Protein AF-0000000074027094 (afdb_homodimer)

pLDDT: mean 92.58, std 12.45, range [32.19, 98.88]

Secondary structure (DSSP, 8-state):
-HHHHHHHHHHHHT-HHHHHHHHHHHHHHHH--HHHHHHHHHHHHHHHHHHHHHHHHHHHTTSEEE---SSEETTEEHHHIIIIIHHHHHHHHHTPPSSHHHHHHHHHHHHHHHHHHHHHHHHTTSEEE-TTT--HHHHHHHHHHHHHHHHHHHHHHH-TT-------/-HHHHHHHHHHHHT-HHHHHHHHHHHHHHHH--HHHHHHHHHHHHHHHHHHHHHHHHHHHTTSEEE---SSEETTEEHHHIIIIIHHHHHHHHHTPPSSHHHHHHHHHHHHHHHHHHHHHHHHTTSEEE-TTT--HHHHHHHHHHHHHHHHHHHHHHH-TT-------

Solvent-accessible surface area (backbone atoms only — not comparable to full-atom values): 16884 Å² total; per-residue (Å²): 109,67,66,57,50,52,49,48,51,31,58,73,65,18,35,60,40,50,52,49,17,50,51,38,51,48,51,46,60,75,72,41,53,74,66,53,44,62,68,20,42,66,31,12,51,46,29,17,51,51,45,45,52,51,50,51,50,40,40,73,70,57,31,34,45,72,47,50,60,66,48,74,54,82,81,40,35,47,35,46,33,74,10,51,28,20,37,50,33,26,49,47,54,72,64,43,49,55,34,39,67,46,37,52,48,50,43,47,51,52,13,47,51,52,38,50,52,50,51,52,31,38,75,72,60,42,28,45,68,33,70,93,72,40,53,69,67,60,44,32,52,50,37,34,45,52,46,32,19,34,46,16,50,44,44,36,70,69,46,32,75,68,32,68,71,74,78,128,108,67,64,58,52,53,47,48,50,31,58,73,65,17,36,60,40,50,51,48,16,51,52,38,50,48,51,45,61,76,72,39,54,72,70,53,45,62,70,19,40,66,30,11,52,47,29,17,52,52,46,45,54,52,50,52,49,40,40,74,69,57,31,36,46,70,46,49,60,67,46,74,55,82,82,38,36,48,35,45,34,73,9,53,28,20,37,51,33,26,48,47,54,71,66,44,49,54,34,39,69,47,38,52,47,50,41,48,49,53,14,47,50,52,36,49,52,50,50,49,32,38,74,72,59,41,30,45,67,33,69,92,71,39,52,68,67,59,44,32,52,50,37,35,47,52,46,32,19,35,46,15,48,44,44,35,69,70,45,35,76,69,29,67,72,74,79,127

Organism: NCBI:txid312168

Radius of gyration: 21.57 Å; Cα contacts (8 Å, |Δi|>4): 459; chains: 2; bounding box: 66×47×43 Å

Sequence (336 aa):
MIIELVMKFLDTHNLPWLILAAITWLIIYFSCSLQQFFHALPVAFWTMLIGGILESFFIDKKFWIERFILVHLGELDLFVIIGPFFSIGLLLIRFLPKGRWKKHLAILVFATLATAIELIATKLGFLEYHSEKWGALYSLVAYYLALMSALGFYYVYYNRDLSNPTYPMIIELVMKFLDTHNLPWLILAAITWLIIYFSCSLQQFFHALPVAFWTMLIGGILESFFIDKKFWIERFILVHLGELDLFVIIGPFFSIGLLLIRFLPKGRWKKHLAILVFATLATAIELIATKLGFLEYHSEKWGALYSLVAYYLALMSALGFYYVYYNRDLSNPTYP

Structure (mmCIF, N/CA/C/O backbone):
data_AF-0000000074027094-model_v1
#
loop_
_entity.id
_entity.type
_entity.pdbx_description
1 polymer 'ABC-transporter type IV'
#
loop_
_atom_site.group_PDB
_atom_site.id
_atom_site.type_symbol
_atom_site.label_atom_id
_atom_site.label_alt_id
_atom_site.label_comp_id
_atom_site.label_asym_id
_atom_site.label_entity_id
_atom_site.label_seq_id
_atom_site.pdbx_PDB_ins_code
_atom_site.Cartn_x
_atom_site.Cartn_y
_atom_site.Cartn_z
_atom_site.occupancy
_atom_site.B_iso_or_equiv
_atom_site.auth_seq_id
_atom_site.auth_comp_id
_atom_site.auth_asym_id
_atom_site.auth_atom_id
_atom_site.pdbx_PDB_model_num
ATOM 1 N N . MET A 1 1 ? 30.156 -9.75 -25.734 1 70.44 1 MET A N 1
ATOM 2 C CA . MET A 1 1 ? 31.203 -10.594 -25.156 1 70.44 1 MET A CA 1
ATOM 3 C C . MET A 1 1 ? 31.5 -10.188 -23.719 1 70.44 1 MET A C 1
ATOM 5 O O . MET A 1 1 ? 31.422 -11.008 -22.797 1 70.44 1 MET A O 1
ATOM 9 N N . ILE A 1 2 ? 31.766 -8.906 -23.422 1 72.31 2 ILE A N 1
ATOM 10 C CA . ILE A 1 2 ? 32.125 -8.461 -22.078 1 72.31 2 ILE A CA 1
ATOM 11 C C . ILE A 1 2 ? 30.906 -8.586 -21.156 1 72.31 2 ILE A C 1
ATOM 13 O O . ILE A 1 2 ? 31.031 -9.07 -20.031 1 72.31 2 ILE A O 1
ATOM 17 N N . ILE A 1 3 ? 29.766 -8.25 -21.672 1 74.12 3 ILE A N 1
ATOM 18 C CA . ILE A 1 3 ? 28.547 -8.297 -20.891 1 74.12 3 ILE A CA 1
ATOM 19 C C . ILE A 1 3 ? 28.234 -9.742 -20.516 1 74.12 3 ILE A C 1
ATOM 21 O O . ILE A 1 3 ? 27.812 -10.016 -19.375 1 74.12 3 ILE A O 1
ATOM 25 N N . GLU A 1 4 ? 28.484 -10.625 -21.406 1 80.06 4 GLU A N 1
ATOM 26 C CA . GLU A 1 4 ? 28.266 -12.039 -21.125 1 80.06 4 GLU A CA 1
ATOM 27 C C . GLU A 1 4 ? 29.234 -12.547 -20.062 1 80.06 4 GLU A C 1
ATOM 29 O O . GLU A 1 4 ? 28.859 -13.344 -19.188 1 80.06 4 GLU A O 1
ATOM 34 N N . LEU A 1 5 ? 30.469 -12.055 -20.141 1 79.31 5 LEU A N 1
ATOM 35 C CA . LEU A 1 5 ? 31.453 -12.453 -19.141 1 79.31 5 LEU A CA 1
ATOM 36 C C . LEU A 1 5 ? 31.094 -11.906 -17.766 1 79.31 5 LEU A C 1
ATOM 38 O O . LEU A 1 5 ? 31.219 -12.617 -16.766 1 79.31 5 LEU A O 1
ATOM 42 N N . VAL A 1 6 ? 30.703 -10.664 -17.734 1 75.06 6 VAL A N 1
ATOM 43 C CA . VAL A 1 6 ? 30.312 -10.031 -16.484 1 75.06 6 VAL A CA 1
ATOM 44 C C . VAL A 1 6 ? 29.094 -10.734 -15.898 1 75.06 6 VAL A C 1
ATOM 46 O O . VAL A 1 6 ? 29.047 -11.039 -14.703 1 75.06 6 VAL A O 1
ATOM 49 N N . MET A 1 7 ? 28.25 -11.078 -16.75 1 79.31 7 MET A N 1
ATOM 50 C CA . MET A 1 7 ? 27.031 -11.75 -16.312 1 79.31 7 MET A CA 1
ATOM 51 C C . MET A 1 7 ? 27.344 -13.141 -15.766 1 79.31 7 MET A C 1
ATOM 53 O O . MET A 1 7 ? 26.75 -13.57 -14.766 1 79.31 7 MET A O 1
ATOM 57 N N . LYS A 1 8 ? 28.234 -13.836 -16.391 1 82.81 8 LYS A N 1
ATOM 58 C CA . LYS A 1 8 ? 28.641 -15.148 -15.906 1 82.81 8 LYS A CA 1
ATOM 59 C C . LYS A 1 8 ? 29.328 -15.047 -14.547 1 82.81 8 LYS A C 1
ATOM 61 O O . LYS A 1 8 ? 29.109 -15.883 -13.664 1 82.81 8 LYS A O 1
ATOM 66 N N . PHE A 1 9 ? 30.109 -14.055 -14.477 1 82.31 9 PHE A N 1
ATOM 67 C CA . PHE A 1 9 ? 30.797 -13.828 -13.203 1 82.31 9 PHE A CA 1
ATOM 68 C C . PHE A 1 9 ? 29.797 -13.523 -12.094 1 82.31 9 PHE A C 1
ATOM 70 O O . PHE A 1 9 ? 29.891 -14.094 -11.008 1 82.31 9 PHE A O 1
ATOM 77 N N . LEU A 1 10 ? 28.844 -12.695 -12.383 1 79.38 10 LEU A N 1
ATOM 78 C CA . LEU A 1 10 ? 27.828 -12.32 -11.406 1 79.38 10 LEU A CA 1
ATOM 79 C C . LEU A 1 10 ? 26.969 -13.523 -11.023 1 79.38 10 LEU A C 1
ATOM 81 O O . LEU A 1 10 ? 26.641 -13.703 -9.852 1 79.38 10 LEU A O 1
ATOM 85 N N . ASP A 1 11 ? 26.719 -14.273 -11.961 1 80.12 11 ASP A N 1
ATOM 86 C CA . ASP A 1 11 ? 25.922 -15.477 -11.773 1 80.12 11 ASP A CA 1
ATOM 87 C C . ASP A 1 11 ? 26.672 -16.516 -10.938 1 80.12 11 ASP A C 1
ATOM 89 O O . ASP A 1 11 ? 26.109 -17.078 -10 1 80.12 11 ASP A O 1
ATOM 93 N N . THR A 1 12 ? 27.953 -16.547 -11.266 1 83.81 12 THR A N 1
ATOM 94 C CA . THR A 1 12 ? 28.766 -17.578 -10.617 1 83.81 12 THR A CA 1
ATOM 95 C C . THR A 1 12 ? 28.922 -17.281 -9.125 1 83.81 12 THR A C 1
ATOM 97 O O . THR A 1 12 ? 28.938 -18.188 -8.305 1 83.81 12 THR A O 1
ATOM 100 N N . HIS A 1 13 ? 28.906 -15.992 -8.859 1 88.25 13 HIS A N 1
ATOM 101 C CA . HIS A 1 13 ? 29.203 -15.625 -7.48 1 88.25 13 HIS A CA 1
ATOM 102 C C . HIS A 1 13 ? 27.984 -15.016 -6.801 1 88.25 13 HIS A C 1
ATOM 104 O O . HIS A 1 13 ? 28.094 -14.477 -5.695 1 88.25 13 HIS A O 1
ATOM 110 N N . ASN A 1 14 ? 26.75 -15 -7.426 1 91.62 14 ASN A N 1
ATOM 111 C CA . ASN A 1 14 ? 25.469 -14.523 -6.883 1 91.62 14 ASN A CA 1
ATOM 112 C C . ASN A 1 14 ? 25.578 -13.078 -6.398 1 91.62 14 ASN A C 1
ATOM 114 O O . ASN A 1 14 ? 25.109 -12.758 -5.305 1 91.62 14 ASN A O 1
ATOM 118 N N . LEU A 1 15 ? 26.109 -12.156 -7.285 1 93.69 15 LEU A N 1
ATOM 119 C CA . LEU A 1 15 ? 26.531 -10.852 -6.797 1 93.69 15 LEU A CA 1
ATOM 120 C C . LEU A 1 15 ? 25.562 -9.766 -7.234 1 93.69 15 LEU A C 1
ATOM 122 O O . LEU A 1 15 ? 25.656 -8.617 -6.793 1 93.69 15 LEU A O 1
ATOM 126 N N . PRO A 1 16 ? 24.562 -10.062 -8.078 1 94.44 16 PRO A N 1
ATOM 127 C CA . PRO A 1 16 ? 23.781 -8.961 -8.656 1 94.44 16 PRO A CA 1
ATOM 128 C C . PRO A 1 16 ? 23.094 -8.109 -7.586 1 94.44 16 PRO A C 1
ATOM 130 O O . PRO A 1 16 ? 23.141 -6.879 -7.66 1 94.44 16 PRO A O 1
ATOM 133 N N . TRP A 1 17 ? 22.516 -8.695 -6.594 1 96.88 17 TRP A N 1
ATOM 134 C CA . TRP A 1 17 ? 21.781 -7.953 -5.582 1 96.88 17 TRP A CA 1
ATOM 135 C C . TRP A 1 17 ? 22.734 -7.199 -4.656 1 96.88 17 TRP A C 1
ATOM 137 O O . TRP A 1 17 ? 22.406 -6.113 -4.172 1 96.88 17 TRP A O 1
ATOM 147 N N . LEU A 1 18 ? 23.906 -7.77 -4.406 1 97.62 18 LEU A N 1
ATOM 148 C CA . LEU A 1 18 ? 24.938 -7.055 -3.65 1 97.62 18 LEU A CA 1
ATOM 149 C C . LEU A 1 18 ? 25.391 -5.812 -4.402 1 97.62 18 LEU A C 1
ATOM 151 O O . LEU A 1 18 ? 25.578 -4.754 -3.805 1 97.62 18 LEU A O 1
ATOM 155 N N . ILE A 1 19 ? 25.641 -5.969 -5.691 1 97.19 19 ILE A N 1
ATOM 156 C CA . ILE A 1 19 ? 26.078 -4.848 -6.52 1 97.19 19 ILE A CA 1
ATOM 157 C C . ILE A 1 19 ? 25 -3.756 -6.512 1 97.19 19 ILE A C 1
ATOM 159 O O . ILE A 1 19 ? 25.312 -2.574 -6.355 1 97.19 19 ILE A O 1
ATOM 163 N N . LEU A 1 20 ? 23.719 -4.145 -6.676 1 97.62 20 LEU A N 1
ATOM 164 C CA . LEU A 1 20 ? 22.625 -3.172 -6.633 1 97.62 20 LEU A CA 1
ATOM 165 C C . LEU A 1 20 ? 22.578 -2.469 -5.281 1 97.62 20 LEU A C 1
ATOM 167 O O . LEU A 1 20 ? 22.375 -1.255 -5.215 1 97.62 20 LEU A O 1
ATOM 171 N N . ALA A 1 21 ? 22.797 -3.195 -4.215 1 98.5 21 ALA A N 1
ATOM 172 C CA . ALA A 1 21 ? 22.844 -2.604 -2.883 1 98.5 21 ALA A CA 1
ATOM 173 C C . ALA A 1 21 ? 23.984 -1.597 -2.773 1 98.5 21 ALA A C 1
ATOM 175 O O . ALA A 1 21 ? 23.797 -0.491 -2.258 1 98.5 21 ALA A O 1
ATOM 176 N N . ALA A 1 22 ? 25.125 -2.002 -3.279 1 98.56 22 ALA A N 1
ATOM 177 C CA . ALA A 1 22 ? 26.281 -1.113 -3.244 1 98.56 22 ALA A CA 1
ATOM 178 C C . ALA A 1 22 ? 26.016 0.17 -4.023 1 98.56 22 ALA A C 1
ATOM 180 O O . ALA A 1 22 ? 26.344 1.265 -3.564 1 98.56 22 ALA A O 1
ATOM 181 N N . ILE A 1 23 ? 25.422 0.041 -5.164 1 98.38 23 ILE A N 1
ATOM 182 C CA . ILE A 1 23 ? 25.109 1.194 -6 1 98.38 23 ILE A CA 1
ATOM 183 C C . ILE A 1 23 ? 24.156 2.131 -5.254 1 98.38 23 ILE A C 1
ATOM 185 O O . ILE A 1 23 ? 24.375 3.344 -5.215 1 98.38 23 ILE A O 1
ATOM 189 N N . THR A 1 24 ? 23.109 1.598 -4.637 1 98.56 24 THR A N 1
ATOM 190 C CA . THR A 1 24 ? 22.125 2.439 -3.957 1 98.56 24 THR A CA 1
ATOM 191 C C . THR A 1 24 ? 22.75 3.109 -2.734 1 98.56 24 THR A C 1
ATOM 193 O O . THR A 1 24 ? 22.453 4.266 -2.436 1 98.56 24 THR A O 1
ATOM 196 N N . TRP A 1 25 ? 23.656 2.4 -2.018 1 98.62 25 TRP A N 1
ATOM 197 C CA . TRP A 1 25 ? 24.328 2.986 -0.864 1 98.62 25 TRP A CA 1
ATOM 198 C C . TRP A 1 25 ? 25.312 4.066 -1.3 1 98.62 25 TRP A C 1
ATOM 200 O O . TRP A 1 25 ? 25.516 5.055 -0.588 1 98.62 25 TRP A O 1
ATOM 210 N N . LEU A 1 26 ? 25.922 3.879 -2.463 1 98.69 26 LEU A N 1
ATOM 211 C CA . LEU A 1 26 ? 26.781 4.918 -3.01 1 98.69 26 LEU A CA 1
ATOM 212 C C . LEU A 1 26 ? 25.984 6.172 -3.348 1 98.69 26 LEU A C 1
ATOM 214 O O . LEU A 1 26 ? 26.438 7.289 -3.098 1 98.69 26 LEU A O 1
ATOM 218 N N . ILE A 1 27 ? 24.812 5.965 -3.902 1 98.56 27 ILE A N 1
ATOM 219 C CA . ILE A 1 27 ? 23.938 7.094 -4.211 1 98.56 27 ILE A CA 1
ATOM 220 C C . ILE A 1 27 ? 23.578 7.836 -2.926 1 98.56 27 ILE A C 1
ATOM 222 O O . ILE A 1 27 ? 23.625 9.07 -2.879 1 98.56 27 ILE A O 1
ATOM 226 N N . ILE A 1 28 ? 23.281 7.09 -1.866 1 98.5 28 ILE A N 1
ATOM 227 C CA . ILE A 1 28 ? 22.984 7.703 -0.577 1 98.5 28 ILE A CA 1
ATOM 228 C C . ILE A 1 28 ? 24.188 8.492 -0.09 1 98.5 28 ILE A C 1
ATOM 230 O O . ILE A 1 28 ? 24.062 9.648 0.321 1 98.5 28 ILE A O 1
ATOM 234 N N . TYR A 1 29 ? 25.328 7.883 -0.19 1 98.19 29 TYR A N 1
ATOM 235 C CA . TYR A 1 29 ? 26.562 8.484 0.303 1 98.19 29 TYR A CA 1
ATOM 236 C C . TYR A 1 29 ? 26.844 9.805 -0.404 1 98.19 29 TYR A C 1
ATOM 238 O O . TYR A 1 29 ? 27.203 10.797 0.237 1 98.19 29 TYR A O 1
ATOM 246 N N . PHE A 1 30 ? 26.578 9.891 -1.664 1 97.94 30 PHE A N 1
ATOM 247 C CA . PHE A 1 30 ? 26.953 11.078 -2.434 1 97.94 30 PHE A CA 1
ATOM 248 C C . PHE A 1 30 ? 25.828 12.109 -2.408 1 97.94 30 PHE A C 1
ATOM 250 O O . PHE A 1 30 ? 26.062 13.297 -2.672 1 97.94 30 PHE A O 1
ATOM 257 N N . SER A 1 31 ? 24.656 11.688 -2.062 1 97.31 31 SER A N 1
ATOM 258 C CA . SER A 1 31 ? 23.531 12.617 -2.205 1 97.31 31 SER A CA 1
ATOM 259 C C . SER A 1 31 ? 23.062 13.117 -0.846 1 97.31 31 SER A C 1
ATOM 261 O O . SER A 1 31 ? 22.328 14.109 -0.767 1 97.31 31 SER A O 1
ATOM 263 N N . CYS A 1 32 ? 23.438 12.422 0.201 1 96.44 32 CYS A N 1
ATOM 264 C CA . CYS A 1 32 ? 22.891 12.75 1.509 1 96.44 32 CYS A CA 1
ATOM 265 C C . CYS A 1 32 ? 23.984 13.172 2.477 1 96.44 32 CYS A C 1
ATOM 267 O O . CYS A 1 32 ? 25.031 12.523 2.561 1 96.44 32 CYS A O 1
ATOM 269 N N . SER A 1 33 ? 23.688 14.305 3.18 1 97.06 33 SER A N 1
ATOM 270 C CA . SER A 1 33 ? 24.453 14.57 4.387 1 97.06 33 SER A CA 1
ATOM 271 C C . SER A 1 33 ? 24.062 13.633 5.52 1 97.06 33 SER A C 1
ATOM 273 O O . SER A 1 33 ? 23.062 12.914 5.422 1 97.06 33 SER A O 1
ATOM 275 N N . LEU A 1 34 ? 24.844 13.578 6.531 1 97 34 LEU A N 1
ATOM 276 C CA . LEU A 1 34 ? 24.547 12.734 7.684 1 97 34 LEU A CA 1
ATOM 277 C C . LEU A 1 34 ? 23.219 13.117 8.32 1 97 34 LEU A C 1
ATOM 279 O O . LEU A 1 34 ? 22.453 12.242 8.742 1 97 34 LEU A O 1
ATOM 283 N N . GLN A 1 35 ? 22.953 14.414 8.344 1 96.62 35 GLN A N 1
ATOM 284 C CA . GLN A 1 35 ? 21.703 14.898 8.93 1 96.62 35 GLN A CA 1
ATOM 285 C C . GLN A 1 35 ? 20.5 14.453 8.109 1 96.62 35 GLN A C 1
ATOM 287 O O . GLN A 1 35 ? 19.5 14.016 8.664 1 96.62 35 GLN A O 1
ATOM 292 N N . GLN A 1 36 ? 20.656 14.531 6.836 1 96.88 36 GLN A N 1
ATOM 293 C CA . GLN A 1 36 ? 19.578 14.109 5.938 1 96.88 36 GLN A CA 1
ATOM 294 C C . GLN A 1 36 ? 19.359 12.602 6.027 1 96.88 36 GLN A C 1
ATOM 296 O O . GLN A 1 36 ? 18.219 12.133 5.988 1 96.88 36 GLN A O 1
ATOM 301 N N . PHE A 1 37 ? 20.438 11.922 6.129 1 97.75 37 PHE A N 1
ATOM 302 C CA . PHE A 1 37 ? 20.375 10.469 6.258 1 97.75 37 PHE A CA 1
ATOM 303 C C . PHE A 1 37 ? 19.578 10.062 7.488 1 97.75 37 PHE A C 1
ATOM 305 O O . PHE A 1 37 ? 18.641 9.273 7.391 1 97.75 37 PHE A O 1
ATOM 312 N N . PHE A 1 38 ? 19.875 10.625 8.602 1 97.44 38 PHE A N 1
ATOM 313 C CA . PHE A 1 38 ? 19.234 10.234 9.852 1 97.44 38 PHE A CA 1
ATOM 314 C C . PHE A 1 38 ? 17.781 10.727 9.891 1 97.44 38 PHE A C 1
ATOM 316 O O . PHE A 1 38 ? 16.922 10.062 10.469 1 97.44 38 PHE A O 1
ATOM 323 N N . HIS A 1 39 ? 17.547 11.812 9.234 1 96.62 39 HIS A N 1
ATOM 324 C CA . HIS A 1 39 ? 16.188 12.305 9.148 1 96.62 39 HIS A CA 1
ATOM 325 C C . HIS A 1 39 ? 15.305 11.352 8.344 1 96.62 39 HIS A C 1
ATOM 327 O O . HIS A 1 39 ? 14.141 11.141 8.695 1 96.62 39 HIS A O 1
ATOM 333 N N . ALA A 1 40 ? 15.883 10.75 7.316 1 98 40 ALA A N 1
ATOM 334 C CA . ALA A 1 40 ? 15.117 9.914 6.395 1 98 40 ALA A CA 1
ATOM 335 C C . ALA A 1 40 ? 15.125 8.453 6.844 1 98 40 ALA A C 1
ATOM 337 O O . ALA A 1 40 ? 14.383 7.629 6.309 1 98 40 ALA A O 1
ATOM 338 N N . LEU A 1 41 ? 15.867 8.117 7.867 1 98.44 41 LEU A N 1
ATOM 339 C CA . LEU A 1 41 ? 16.156 6.754 8.297 1 98.44 41 LEU A CA 1
ATOM 340 C C . LEU A 1 41 ? 14.867 6.02 8.656 1 98.44 41 LEU A C 1
ATOM 342 O O . LEU A 1 41 ? 14.672 4.867 8.266 1 98.44 41 LEU A O 1
ATOM 346 N N . PRO A 1 42 ? 13.938 6.672 9.367 1 98.06 42 PRO A N 1
ATOM 347 C CA . PRO A 1 42 ? 12.711 5.941 9.711 1 98.06 42 PRO A CA 1
ATOM 348 C C . PRO A 1 42 ? 11.93 5.484 8.477 1 98.06 42 PRO A C 1
ATOM 350 O O . PRO A 1 42 ? 11.391 4.375 8.461 1 98.06 42 PRO A O 1
ATOM 353 N N . VAL A 1 43 ? 11.914 6.301 7.465 1 98.62 43 VAL A N 1
ATOM 354 C CA . VAL A 1 43 ? 11.172 5.961 6.254 1 98.62 43 VAL A CA 1
ATOM 355 C C . VAL A 1 43 ? 11.914 4.875 5.48 1 98.62 43 VAL A C 1
ATOM 357 O O . VAL A 1 43 ? 11.297 4.02 4.848 1 98.62 43 VAL A O 1
ATOM 360 N N . ALA A 1 44 ? 13.234 4.934 5.559 1 98.88 44 ALA A N 1
ATOM 361 C CA . ALA A 1 44 ? 14.039 3.863 4.969 1 98.88 44 ALA A CA 1
ATOM 362 C C . ALA A 1 44 ? 13.68 2.512 5.582 1 98.88 44 ALA A C 1
ATOM 364 O O . ALA A 1 44 ? 13.5 1.525 4.863 1 98.88 44 ALA A O 1
ATOM 365 N N . PHE A 1 45 ? 13.523 2.475 6.859 1 98.81 45 PHE A N 1
ATOM 366 C CA . PHE A 1 45 ? 13.148 1.238 7.535 1 98.81 45 PHE A CA 1
ATOM 367 C C . PHE A 1 45 ? 11.734 0.82 7.152 1 98.81 45 PHE A C 1
ATOM 369 O O . PHE A 1 45 ? 11.453 -0.372 7.016 1 98.81 45 PHE A O 1
ATOM 376 N N . TRP A 1 46 ? 10.875 1.783 6.984 1 98.75 46 TRP A N 1
ATOM 377 C CA . TRP A 1 46 ? 9.516 1.488 6.551 1 98.75 46 TRP A CA 1
ATOM 378 C C . TRP A 1 46 ? 9.516 0.794 5.195 1 98.75 46 TRP A C 1
ATOM 380 O O . TRP A 1 46 ? 8.898 -0.265 5.035 1 98.75 46 TRP A O 1
ATOM 390 N N . THR A 1 47 ? 10.211 1.417 4.234 1 98.88 47 THR A N 1
ATOM 391 C CA . THR A 1 47 ? 10.188 0.854 2.889 1 98.88 47 THR A CA 1
ATOM 392 C C . THR A 1 47 ? 10.914 -0.489 2.852 1 98.88 47 THR A C 1
ATOM 394 O O . THR A 1 47 ? 10.547 -1.382 2.09 1 98.88 47 THR A O 1
ATOM 397 N N . MET A 1 48 ? 11.914 -0.614 3.672 1 98.62 48 MET A N 1
ATOM 398 C CA . MET A 1 48 ? 12.617 -1.888 3.791 1 98.62 48 MET A CA 1
ATOM 399 C C . MET A 1 48 ? 11.688 -2.977 4.316 1 98.62 48 MET A C 1
ATOM 401 O O . MET A 1 48 ? 11.625 -4.07 3.752 1 98.62 48 MET A O 1
ATOM 405 N N . LEU A 1 49 ? 10.977 -2.68 5.332 1 98.25 49 LEU A N 1
ATOM 406 C CA . LEU A 1 49 ? 10.078 -3.635 5.965 1 98.25 49 LEU A CA 1
ATOM 407 C C . LEU A 1 49 ? 8.922 -3.988 5.031 1 98.25 49 LEU A C 1
ATOM 409 O O . LEU A 1 49 ? 8.641 -5.168 4.801 1 98.25 49 LEU A O 1
ATOM 413 N N . ILE A 1 50 ? 8.273 -2.992 4.484 1 98.44 50 ILE A N 1
ATOM 414 C CA . ILE A 1 50 ? 7.125 -3.195 3.605 1 98.44 50 ILE A CA 1
ATOM 415 C C . ILE A 1 50 ? 7.574 -3.898 2.326 1 98.44 50 ILE A C 1
ATOM 417 O O . ILE A 1 50 ? 6.898 -4.812 1.843 1 98.44 50 ILE A O 1
ATOM 421 N N . GLY A 1 51 ? 8.703 -3.395 1.808 1 98.12 51 GLY A N 1
ATOM 422 C CA . GLY A 1 51 ? 9.25 -4.074 0.645 1 98.12 51 GLY A CA 1
ATOM 423 C C . GLY A 1 51 ? 9.531 -5.543 0.891 1 98.12 51 GLY A C 1
ATOM 424 O O . GLY A 1 51 ? 9.234 -6.391 0.045 1 98.12 51 GLY A O 1
ATOM 425 N N . GLY A 1 52 ? 10.117 -5.836 2.053 1 97.75 52 GLY A N 1
ATOM 426 C CA . GLY A 1 52 ? 10.391 -7.219 2.41 1 97.75 52 GLY A CA 1
ATOM 427 C C . GLY A 1 52 ? 9.133 -8.055 2.551 1 97.75 52 GLY A C 1
ATOM 428 O O . GLY A 1 52 ? 9.078 -9.195 2.074 1 97.75 52 GLY A O 1
ATOM 429 N N . ILE A 1 53 ? 8.141 -7.52 3.195 1 97.75 53 ILE A N 1
ATOM 430 C CA . ILE A 1 53 ? 6.879 -8.227 3.408 1 97.75 53 ILE A CA 1
ATOM 431 C C . ILE A 1 53 ? 6.211 -8.5 2.064 1 97.75 53 ILE A C 1
ATOM 433 O O . ILE A 1 53 ? 5.801 -9.633 1.792 1 97.75 53 ILE A O 1
ATOM 437 N N . LEU A 1 54 ? 6.129 -7.5 1.216 1 97.62 54 LEU A N 1
ATOM 438 C CA . LEU A 1 54 ? 5.48 -7.648 -0.083 1 97.62 54 LEU A CA 1
ATOM 439 C C . LEU A 1 54 ? 6.262 -8.609 -0.973 1 97.62 54 LEU A C 1
ATOM 441 O O . LEU A 1 54 ? 5.672 -9.477 -1.619 1 97.62 54 LEU A O 1
ATOM 445 N N . GLU A 1 55 ? 7.562 -8.414 -0.935 1 97.25 55 GLU A N 1
ATOM 446 C CA . GLU A 1 55 ? 8.406 -9.312 -1.722 1 97.25 55 GLU A CA 1
ATOM 447 C C . GLU A 1 55 ? 8.227 -10.758 -1.287 1 97.25 55 GLU A C 1
ATOM 449 O O . GLU A 1 55 ? 8.078 -11.648 -2.127 1 97.25 55 GLU A O 1
ATOM 454 N N . SER A 1 56 ? 8.266 -11.016 -0.056 1 96.75 56 SER A N 1
ATOM 455 C CA . SER A 1 56 ? 8.086 -12.359 0.477 1 96.75 56 SER A CA 1
ATOM 456 C C . SER A 1 56 ? 6.727 -12.938 0.101 1 96.75 56 SER A C 1
ATOM 458 O O . SER A 1 56 ? 6.621 -14.109 -0.27 1 96.75 56 SER A O 1
ATOM 460 N N . PHE A 1 57 ? 5.723 -12.18 0.108 1 97.5 57 PHE A N 1
ATOM 461 C CA . PHE A 1 57 ? 4.371 -12.609 -0.221 1 97.5 57 PHE A CA 1
ATOM 462 C C . PHE A 1 57 ? 4.27 -13.008 -1.688 1 97.5 57 PHE A C 1
ATOM 464 O O . PHE A 1 57 ? 3.785 -14.094 -2.01 1 97.5 57 PHE A O 1
ATOM 471 N N . PHE A 1 58 ? 4.738 -12.156 -2.531 1 97.06 58 PHE A N 1
ATOM 472 C CA . PHE A 1 58 ? 4.535 -12.367 -3.961 1 97.06 58 PHE A CA 1
ATOM 473 C C . PHE A 1 58 ? 5.426 -13.5 -4.469 1 97.06 58 PHE A C 1
ATOM 475 O O . PHE A 1 58 ? 5.039 -14.234 -5.379 1 97.06 58 PHE A O 1
ATOM 482 N N . ILE A 1 59 ? 6.582 -13.648 -3.824 1 96.38 59 ILE A N 1
ATOM 483 C CA . ILE A 1 59 ? 7.434 -14.773 -4.168 1 96.38 59 ILE A CA 1
ATOM 484 C C . ILE A 1 59 ? 6.797 -16.078 -3.674 1 96.38 59 ILE A C 1
ATOM 486 O O . ILE A 1 59 ? 6.75 -17.062 -4.402 1 96.38 59 ILE A O 1
ATOM 490 N N . ASP A 1 60 ? 6.316 -16.047 -2.5 1 95.38 60 ASP A N 1
ATOM 491 C CA . ASP A 1 60 ? 5.656 -17.219 -1.923 1 95.38 60 ASP A CA 1
ATOM 492 C C . ASP A 1 60 ? 4.469 -17.656 -2.775 1 95.38 60 ASP A C 1
ATOM 494 O O . ASP A 1 60 ? 4.215 -18.844 -2.932 1 95.38 60 ASP A O 1
ATOM 498 N N . LYS A 1 61 ? 3.773 -16.734 -3.33 1 96.38 61 LYS A N 1
ATOM 499 C CA . LYS A 1 61 ? 2.6 -17.016 -4.148 1 96.38 61 LYS A CA 1
ATOM 500 C C . LYS A 1 61 ? 2.984 -17.219 -5.613 1 96.38 61 LYS A C 1
ATOM 502 O O . LYS A 1 61 ? 2.117 -17.266 -6.488 1 96.38 61 LYS A O 1
ATOM 507 N N . LYS A 1 62 ? 4.258 -17.188 -5.938 1 95.06 62 LYS A N 1
ATOM 508 C CA . LYS A 1 62 ? 4.832 -17.578 -7.219 1 95.06 62 LYS A CA 1
ATOM 509 C C . LYS A 1 62 ? 4.516 -16.562 -8.305 1 95.06 62 LYS A C 1
ATOM 511 O O . LYS A 1 62 ? 4.156 -16.922 -9.422 1 95.06 62 LYS A O 1
ATOM 516 N N . PHE A 1 63 ? 4.582 -15.344 -7.938 1 97.25 63 PHE A N 1
ATOM 517 C CA . PHE A 1 63 ? 4.422 -14.305 -8.945 1 97.25 63 PHE A CA 1
ATOM 518 C C . PHE A 1 63 ? 5.719 -14.094 -9.719 1 97.25 63 PHE A C 1
ATOM 520 O O . PHE A 1 63 ? 5.695 -13.82 -10.922 1 97.25 63 PHE A O 1
ATOM 527 N N . TRP A 1 64 ? 6.809 -14.234 -9.016 1 96.44 64 TRP A N 1
ATOM 528 C CA . TRP A 1 64 ? 8.133 -14.211 -9.625 1 96.44 64 TRP A CA 1
ATOM 529 C C . TRP A 1 64 ? 9.133 -15 -8.781 1 96.44 64 TRP A C 1
ATOM 531 O O . TRP A 1 64 ? 8.828 -15.406 -7.66 1 96.44 64 TRP A O 1
ATOM 541 N N . ILE A 1 65 ? 10.25 -15.25 -9.406 1 96.06 65 ILE A N 1
ATOM 542 C CA . ILE A 1 65 ? 11.359 -15.945 -8.766 1 96.06 65 ILE A CA 1
ATOM 543 C C . ILE A 1 65 ? 12.586 -15.047 -8.734 1 96.06 65 ILE A C 1
ATOM 545 O O . ILE A 1 65 ? 12.938 -14.43 -9.742 1 96.06 65 ILE A O 1
ATOM 549 N N . GLU A 1 66 ? 13.109 -14.883 -7.559 1 95.06 66 GLU A N 1
ATOM 550 C CA . GLU A 1 66 ? 14.383 -14.195 -7.41 1 95.06 66 GLU A CA 1
ATOM 551 C C . GLU A 1 66 ? 15.555 -15.156 -7.531 1 95.06 66 GLU A C 1
ATOM 553 O O . GLU A 1 66 ? 15.586 -16.203 -6.867 1 95.06 66 GLU A O 1
ATOM 558 N N . ARG A 1 67 ? 16.5 -14.758 -8.383 1 93.62 67 ARG A N 1
ATOM 559 C CA . ARG A 1 67 ? 17.656 -15.625 -8.617 1 93.62 67 ARG A CA 1
ATOM 560 C C . ARG A 1 67 ? 18.922 -14.984 -8.078 1 93.62 67 ARG A C 1
ATOM 562 O O . ARG A 1 67 ? 18.922 -13.828 -7.664 1 93.62 67 ARG A O 1
ATOM 569 N N . PHE A 1 68 ? 19.984 -15.773 -7.922 1 93.88 68 PHE A N 1
ATOM 570 C CA . PHE A 1 68 ? 21.312 -15.328 -7.539 1 93.88 68 PHE A CA 1
ATOM 571 C C . PHE A 1 68 ? 21.312 -14.711 -6.148 1 93.88 68 PHE A C 1
ATOM 573 O O . PHE A 1 68 ? 21.781 -13.594 -5.957 1 93.88 68 PHE A O 1
A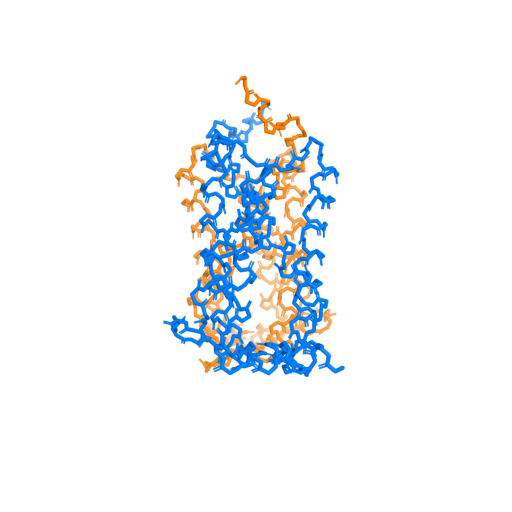TOM 580 N N . ILE A 1 69 ? 20.812 -15.469 -5.27 1 95.5 69 ILE A N 1
ATOM 581 C CA . ILE A 1 69 ? 20.703 -15.031 -3.879 1 95.5 69 ILE A CA 1
ATOM 582 C C . ILE A 1 69 ? 22.031 -15.297 -3.162 1 95.5 69 ILE A C 1
ATOM 584 O O . ILE A 1 69 ? 22.484 -16.438 -3.104 1 95.5 69 ILE A O 1
ATOM 588 N N . LEU A 1 70 ? 22.641 -14.305 -2.688 1 96.44 70 LEU A N 1
ATOM 589 C CA . LEU A 1 70 ? 23.922 -14.43 -1.986 1 96.44 70 LEU A CA 1
ATOM 590 C C . LEU A 1 70 ? 23.703 -14.781 -0.519 1 96.44 70 LEU A C 1
ATOM 592 O O . LEU A 1 70 ? 24.297 -15.734 -0.01 1 96.44 70 LEU A O 1
ATOM 596 N N . VAL A 1 71 ? 22.891 -14 0.186 1 96.94 71 VAL A N 1
ATOM 597 C CA . VAL A 1 71 ? 22.516 -14.25 1.574 1 96.94 71 VAL A CA 1
ATOM 598 C C . VAL A 1 71 ? 21.016 -14.445 1.678 1 96.94 71 VAL A C 1
ATOM 600 O O . VAL A 1 71 ? 20.234 -13.523 1.409 1 96.94 71 VAL A O 1
ATOM 603 N N . HIS A 1 72 ? 20.578 -15.594 2.193 1 95.75 72 HIS A N 1
ATOM 604 C CA . HIS A 1 72 ? 19.172 -15.984 2.176 1 95.75 72 HIS A CA 1
ATOM 605 C C . HIS A 1 72 ? 18.438 -15.43 3.389 1 95.75 72 HIS A C 1
ATOM 607 O O . HIS A 1 72 ? 18.859 -15.641 4.527 1 95.75 72 HIS A O 1
ATOM 613 N N . LEU A 1 73 ? 17.484 -14.734 3.139 1 95.06 73 LEU A N 1
ATOM 614 C CA . LEU A 1 73 ? 16.391 -14.438 4.051 1 95.06 73 LEU A CA 1
ATOM 615 C C . LEU A 1 73 ? 15.078 -15.023 3.541 1 95.06 73 LEU A C 1
ATOM 617 O O . LEU A 1 73 ? 14.305 -14.336 2.877 1 95.06 73 LEU A O 1
ATOM 621 N N . GLY A 1 74 ? 14.93 -16.328 3.842 1 93.38 74 GLY A N 1
ATOM 622 C CA . GLY A 1 74 ? 13.906 -17.047 3.1 1 93.38 74 GLY A CA 1
ATOM 623 C C . GLY A 1 74 ? 14.211 -17.156 1.618 1 93.38 74 GLY A C 1
ATOM 624 O O . GLY A 1 74 ? 15.289 -17.625 1.236 1 93.38 74 GLY A O 1
ATOM 625 N N . GLU A 1 75 ? 13.367 -16.688 0.798 1 94.12 75 GLU A N 1
ATOM 626 C CA . GLU A 1 75 ? 13.555 -16.734 -0.648 1 94.12 75 GLU A CA 1
ATOM 627 C C . GLU A 1 75 ? 14.031 -15.383 -1.188 1 94.12 75 GLU A C 1
ATOM 629 O O . GLU A 1 75 ? 14.109 -15.188 -2.402 1 94.12 75 GLU A O 1
ATOM 634 N N . LEU A 1 76 ? 14.375 -14.5 -0.253 1 95.81 76 LEU A N 1
ATOM 635 C CA . LEU A 1 76 ? 14.852 -13.172 -0.625 1 95.81 76 LEU A CA 1
ATOM 636 C C . LEU A 1 76 ? 16.359 -13.055 -0.382 1 95.81 76 LEU A C 1
ATOM 638 O O . LEU A 1 76 ? 16.906 -13.75 0.472 1 95.81 76 LEU A O 1
ATOM 642 N N . ASP A 1 77 ? 16.969 -12.258 -1.178 1 97.19 77 ASP A N 1
ATOM 643 C CA . ASP A 1 77 ? 18.344 -11.875 -0.886 1 97.19 77 ASP A CA 1
ATOM 644 C C . ASP A 1 77 ? 18.406 -10.727 0.118 1 97.19 77 ASP A C 1
ATOM 646 O O . ASP A 1 77 ? 17.719 -9.719 -0.054 1 97.19 77 ASP A O 1
ATOM 650 N N . LEU A 1 78 ? 19.156 -10.859 1.144 1 97.81 78 LEU A N 1
ATOM 651 C CA . LEU A 1 78 ? 19.328 -9.828 2.162 1 97.81 78 LEU A CA 1
ATOM 652 C C . LEU A 1 78 ? 19.656 -8.477 1.524 1 97.81 78 LEU A C 1
ATOM 654 O O . LEU A 1 78 ? 19.188 -7.438 1.989 1 97.81 78 LEU A O 1
ATOM 658 N N . PHE A 1 79 ? 20.391 -8.477 0.47 1 98.19 79 PHE A N 1
ATOM 659 C CA . PHE A 1 79 ? 20.938 -7.254 -0.114 1 98.19 79 PHE A CA 1
ATOM 660 C C . PHE A 1 79 ? 19.844 -6.496 -0.868 1 98.19 79 PHE A C 1
ATOM 662 O O . PHE A 1 79 ? 19.953 -5.281 -1.066 1 98.19 79 PHE A O 1
ATOM 669 N N . VAL A 1 80 ? 18.766 -7.172 -1.29 1 97.88 80 VAL A N 1
ATOM 670 C CA . VAL A 1 80 ? 17.625 -6.457 -1.872 1 97.88 80 VAL A CA 1
ATOM 671 C C . VAL A 1 80 ? 16.922 -5.648 -0.792 1 97.88 80 VAL A C 1
ATOM 673 O O . VAL A 1 80 ? 16.453 -4.535 -1.048 1 97.88 80 VAL A O 1
ATOM 676 N N . ILE A 1 81 ? 16.938 -6.164 0.403 1 98.19 81 ILE A N 1
ATOM 677 C CA . ILE A 1 81 ? 16.219 -5.574 1.525 1 98.19 81 ILE A CA 1
ATOM 678 C C . ILE A 1 81 ? 17 -4.371 2.062 1 98.19 81 ILE A C 1
ATOM 680 O O . ILE A 1 81 ? 16.453 -3.268 2.154 1 98.19 81 ILE A O 1
ATOM 684 N N . ILE A 1 82 ? 18.266 -4.527 2.316 1 98.38 82 ILE A N 1
ATOM 685 C CA . ILE A 1 82 ? 19.047 -3.473 2.957 1 98.38 82 ILE A CA 1
ATOM 686 C C . ILE A 1 82 ? 19.609 -2.527 1.897 1 98.38 82 ILE A C 1
ATOM 688 O O . ILE A 1 82 ? 20.25 -1.523 2.227 1 98.38 82 ILE A O 1
ATOM 692 N N . GLY A 1 83 ? 19.406 -2.852 0.602 1 98.5 83 GLY A N 1
ATOM 693 C CA . GLY A 1 83 ? 19.844 -2.012 -0.502 1 98.5 83 GLY A CA 1
ATOM 694 C C . GLY A 1 83 ? 18.734 -1.181 -1.101 1 98.5 83 GLY A C 1
ATOM 695 O O . GLY A 1 83 ? 18.344 -0.155 -0.538 1 98.5 83 GLY A O 1
ATOM 696 N N . PRO A 1 84 ? 18.125 -1.733 -2.191 1 98.62 84 PRO A N 1
ATOM 697 C CA . PRO A 1 84 ? 17.156 -0.896 -2.906 1 98.62 84 PRO A CA 1
ATOM 698 C C . PRO A 1 84 ? 15.898 -0.62 -2.09 1 98.62 84 PRO A C 1
ATOM 700 O O . PRO A 1 84 ? 15.336 0.472 -2.174 1 98.62 84 PRO A O 1
ATOM 703 N N . PHE A 1 85 ? 15.406 -1.552 -1.293 1 98.75 85 PHE A N 1
ATOM 704 C CA . PHE A 1 85 ? 14.195 -1.309 -0.519 1 98.75 85 PHE A CA 1
ATOM 705 C C . PHE 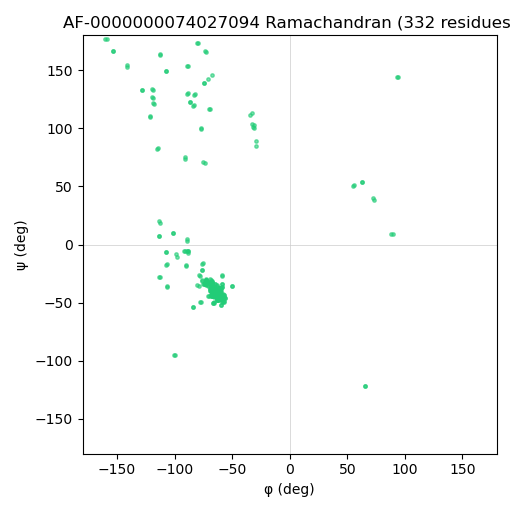A 1 85 ? 14.453 -0.277 0.574 1 98.75 85 PHE A C 1
ATOM 707 O O . PHE A 1 85 ? 13.602 0.569 0.847 1 98.75 85 PHE A O 1
ATOM 714 N N . PHE A 1 86 ? 15.602 -0.347 1.188 1 98.88 86 PHE A N 1
ATOM 715 C CA . PHE A 1 86 ? 16.031 0.633 2.182 1 98.88 86 PHE A CA 1
ATOM 716 C C . PHE A 1 86 ? 16.25 1.996 1.537 1 98.88 86 PHE A C 1
ATOM 718 O O . PHE A 1 86 ? 15.742 3.01 2.023 1 98.88 86 PHE A O 1
ATOM 725 N N . SER A 1 87 ? 16.875 2.047 0.435 1 98.81 87 SER A N 1
ATOM 726 C CA . SER A 1 87 ? 17.344 3.287 -0.166 1 98.81 87 SER A CA 1
ATOM 727 C C . SER A 1 87 ? 16.203 4.066 -0.803 1 98.81 87 SER A C 1
ATOM 729 O O . SER A 1 87 ? 16.219 5.301 -0.811 1 98.81 87 SER A O 1
ATOM 731 N N . ILE A 1 88 ? 15.227 3.381 -1.272 1 98.81 88 ILE A N 1
ATOM 732 C CA . ILE A 1 88 ? 14.211 4.07 -2.057 1 98.81 88 ILE A CA 1
ATOM 733 C C . ILE A 1 88 ? 13.422 5.02 -1.159 1 98.81 88 ILE A C 1
ATOM 735 O O . ILE A 1 88 ? 13.117 6.148 -1.554 1 98.81 88 ILE A O 1
ATOM 739 N N . GLY A 1 89 ? 13.055 4.566 0.006 1 98.75 89 GLY A N 1
ATOM 740 C CA . GLY A 1 89 ? 12.375 5.449 0.937 1 98.75 89 GLY A CA 1
ATOM 741 C C . GLY A 1 89 ? 13.242 6.602 1.41 1 98.75 89 GLY A C 1
ATOM 742 O O . GLY A 1 89 ? 12.766 7.734 1.524 1 98.75 89 GLY A O 1
ATOM 743 N N . LEU A 1 90 ? 14.5 6.289 1.674 1 98.75 90 LEU A N 1
ATOM 744 C CA . LEU A 1 90 ? 15.445 7.301 2.129 1 98.75 90 LEU A CA 1
ATOM 745 C C . LEU A 1 90 ? 15.609 8.398 1.083 1 98.75 90 LEU A C 1
ATOM 747 O O . LEU A 1 90 ? 15.531 9.586 1.404 1 98.75 90 LEU A O 1
ATOM 751 N N . LEU A 1 91 ? 15.781 8 -0.126 1 98.69 91 LEU A N 1
ATOM 752 C CA . LEU A 1 91 ? 16.031 8.945 -1.21 1 98.69 91 LEU A CA 1
ATOM 753 C C . LEU A 1 91 ? 14.758 9.719 -1.556 1 98.69 91 LEU A C 1
ATOM 755 O O . LEU A 1 91 ? 14.828 10.891 -1.941 1 98.69 91 LEU A O 1
ATOM 759 N N . LEU A 1 92 ? 13.633 9.086 -1.414 1 98.44 92 LEU A N 1
ATOM 760 C CA . LEU A 1 92 ? 12.383 9.805 -1.624 1 98.44 92 LEU A CA 1
ATOM 761 C C . LEU A 1 92 ? 12.273 11 -0.682 1 98.44 92 LEU A C 1
ATOM 763 O O . LEU A 1 92 ? 11.938 12.102 -1.109 1 98.44 92 LEU A O 1
ATOM 767 N N . ILE A 1 93 ? 12.578 10.742 0.593 1 97.44 93 ILE A N 1
ATOM 768 C CA . ILE A 1 93 ? 12.484 11.812 1.58 1 97.44 93 ILE A CA 1
ATOM 769 C C . ILE A 1 93 ? 13.57 12.859 1.314 1 97.44 93 ILE A C 1
ATOM 771 O O . ILE A 1 93 ? 13.312 14.062 1.398 1 97.44 93 ILE A O 1
ATOM 775 N N . ARG A 1 94 ? 14.773 12.344 0.924 1 96.81 94 ARG A N 1
ATOM 776 C CA . ARG A 1 94 ? 15.883 13.242 0.628 1 96.81 94 ARG A CA 1
ATOM 777 C C . ARG A 1 94 ? 15.516 14.219 -0.487 1 96.81 94 ARG A C 1
ATOM 779 O O . ARG A 1 94 ? 15.883 15.398 -0.435 1 96.81 94 ARG A O 1
ATOM 786 N N . PHE A 1 95 ? 14.711 13.766 -1.44 1 96.25 95 PHE A N 1
ATOM 787 C CA . PHE A 1 95 ? 14.438 14.586 -2.611 1 96.25 95 PHE A CA 1
ATOM 788 C C . PHE A 1 95 ? 12.977 15.016 -2.631 1 96.25 95 PHE A C 1
ATOM 790 O O . PHE A 1 95 ? 12.445 15.398 -3.68 1 96.25 95 PHE A O 1
ATOM 797 N N . LEU A 1 96 ? 12.352 14.969 -1.549 1 95.25 96 LEU A N 1
ATOM 798 C CA . LEU A 1 96 ? 10.922 15.273 -1.493 1 95.25 96 LEU A CA 1
ATOM 799 C C . LEU A 1 96 ? 10.672 16.766 -1.733 1 95.25 96 LEU A C 1
ATOM 801 O O . LEU A 1 96 ? 11.094 17.594 -0.934 1 95.25 96 LEU A O 1
ATOM 805 N N . PRO A 1 97 ? 9.992 17.062 -2.793 1 93.94 97 PRO A N 1
ATOM 806 C CA . PRO A 1 97 ? 9.734 18.469 -3.104 1 93.94 97 PRO A CA 1
ATOM 807 C C . PRO A 1 97 ? 8.586 19.062 -2.287 1 93.94 97 PRO A C 1
ATOM 809 O O . PRO A 1 97 ? 7.914 18.328 -1.554 1 93.94 97 PRO A O 1
ATOM 812 N N . LYS A 1 98 ? 8.477 20.344 -2.48 1 89.88 98 LYS A N 1
ATOM 813 C CA . LYS A 1 98 ? 7.309 21.016 -1.923 1 89.88 98 LYS A CA 1
ATOM 814 C C . LYS A 1 98 ? 6.141 21 -2.908 1 89.88 98 LYS A C 1
ATOM 816 O O . LYS A 1 98 ? 6.344 20.875 -4.117 1 89.88 98 LYS A O 1
ATOM 821 N N . GLY A 1 99 ? 4.898 21.062 -2.41 1 91.56 99 GLY A N 1
ATOM 822 C CA . GLY A 1 99 ? 3.719 21.109 -3.258 1 91.56 99 GLY A CA 1
ATOM 823 C C . GLY A 1 99 ? 3.117 19.734 -3.52 1 91.56 99 GLY A C 1
ATOM 824 O O . GLY A 1 99 ? 3.842 18.75 -3.676 1 91.56 99 GLY A O 1
ATOM 825 N N . ARG A 1 100 ? 1.924 19.672 -3.598 1 91.75 100 ARG A N 1
ATOM 826 C CA . ARG A 1 100 ? 1.207 18.406 -3.662 1 91.75 100 ARG A CA 1
ATOM 827 C C . ARG A 1 100 ? 1.466 17.688 -4.984 1 91.75 100 ARG A C 1
ATOM 829 O O . ARG A 1 100 ? 1.739 16.484 -5.008 1 91.75 100 ARG A O 1
ATOM 836 N N . TRP A 1 101 ? 1.435 18.438 -6.113 1 94.75 101 TRP A N 1
ATOM 837 C CA . TRP A 1 101 ? 1.596 17.797 -7.414 1 94.75 101 TRP A CA 1
ATOM 838 C C . TRP A 1 101 ? 3.033 17.328 -7.617 1 94.75 101 TRP A C 1
ATOM 840 O O . TRP A 1 101 ? 3.273 16.281 -8.234 1 94.75 101 TRP A O 1
ATOM 850 N N . LYS A 1 102 ? 3.996 18.094 -7.105 1 96.19 102 LYS A N 1
ATOM 851 C CA . LYS A 1 102 ? 5.398 17.719 -7.207 1 96.19 102 LYS A CA 1
ATOM 852 C C . LYS A 1 102 ? 5.688 16.469 -6.363 1 96.19 102 LYS A C 1
ATOM 854 O O . LYS A 1 102 ? 6.527 15.648 -6.73 1 96.19 102 LYS A O 1
ATOM 859 N N . LYS A 1 103 ? 4.977 16.406 -5.27 1 96.38 103 LYS A N 1
ATOM 860 C CA . LYS A 1 103 ? 5.137 15.211 -4.434 1 96.38 103 LYS A CA 1
ATOM 861 C C . LYS A 1 103 ? 4.609 13.969 -5.141 1 96.38 103 LYS A C 1
ATOM 863 O O . LYS A 1 103 ? 5.254 12.914 -5.125 1 96.38 103 LYS A O 1
ATOM 868 N N . HIS A 1 104 ? 3.438 14.078 -5.809 1 96.88 104 HIS A N 1
ATOM 869 C CA . HIS A 1 104 ? 2.936 12.961 -6.594 1 96.88 104 HIS A CA 1
ATOM 870 C C . HIS A 1 104 ? 3.9 12.594 -7.719 1 96.88 104 HIS A C 1
ATOM 872 O O . HIS A 1 104 ? 4.117 11.414 -7.996 1 96.88 104 HIS A O 1
ATOM 878 N N . LEU A 1 105 ? 4.422 13.594 -8.328 1 97.5 105 LEU A N 1
ATOM 879 C CA . LEU A 1 105 ? 5.375 13.359 -9.406 1 97.5 105 LEU A CA 1
ATOM 880 C C . LEU A 1 105 ? 6.625 12.656 -8.891 1 97.5 105 LEU A C 1
ATOM 882 O O . LEU A 1 105 ? 7.145 11.742 -9.539 1 97.5 105 LEU A O 1
ATOM 886 N N . ALA A 1 106 ? 7.129 13.109 -7.711 1 97.75 106 ALA A N 1
ATOM 887 C CA . ALA A 1 106 ? 8.297 12.469 -7.109 1 97.75 106 ALA A CA 1
ATOM 888 C C . ALA A 1 106 ? 8.039 10.992 -6.855 1 97.75 106 ALA A C 1
ATOM 890 O O . ALA A 1 106 ? 8.875 10.141 -7.172 1 97.75 106 ALA A O 1
ATOM 891 N N . ILE A 1 107 ? 6.875 10.664 -6.312 1 98.56 107 ILE A N 1
ATOM 892 C CA . ILE A 1 107 ? 6.523 9.273 -6.059 1 98.56 107 ILE A CA 1
ATOM 893 C C . ILE A 1 107 ? 6.477 8.5 -7.375 1 98.56 107 ILE A C 1
ATOM 895 O O . ILE A 1 107 ? 6.996 7.387 -7.469 1 98.56 107 ILE A O 1
ATOM 899 N N . LEU A 1 108 ? 5.883 9.125 -8.359 1 98.56 108 LEU A N 1
ATOM 900 C CA . LEU A 1 108 ? 5.777 8.477 -9.656 1 98.56 108 LEU A CA 1
ATOM 901 C C . LEU A 1 108 ? 7.16 8.227 -10.258 1 98.56 108 LEU A C 1
ATOM 903 O O . LEU A 1 108 ? 7.414 7.168 -10.828 1 98.56 108 LEU A O 1
ATOM 907 N N . VAL A 1 109 ? 8.047 9.164 -10.164 1 98.69 109 VAL A N 1
ATOM 908 C CA . VAL A 1 109 ? 9.406 9.039 -10.688 1 98.69 109 VAL A CA 1
ATOM 909 C C . VAL A 1 109 ? 10.133 7.895 -9.977 1 98.69 109 VAL A C 1
ATOM 911 O O . VAL A 1 109 ? 10.727 7.031 -10.625 1 98.69 109 VAL A O 1
ATOM 914 N N . PHE A 1 110 ? 10.055 7.871 -8.672 1 98.81 110 PHE A N 1
ATOM 915 C CA . PHE A 1 110 ? 10.742 6.824 -7.926 1 98.81 110 PHE A CA 1
ATOM 916 C C . PHE A 1 110 ? 10.109 5.461 -8.203 1 98.81 110 PHE A C 1
ATOM 918 O O . PHE 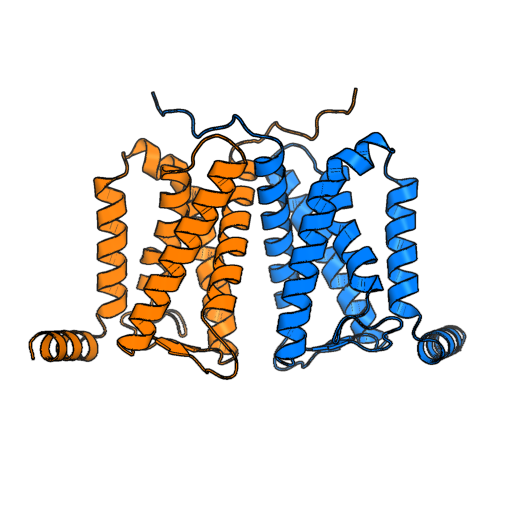A 1 110 ? 10.812 4.453 -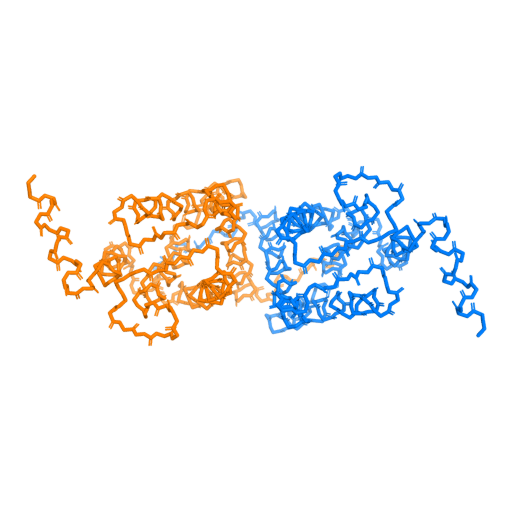8.281 1 98.81 110 PHE A O 1
ATOM 925 N N . ALA A 1 111 ? 8.773 5.441 -8.32 1 98.81 111 ALA A N 1
ATOM 926 C CA . ALA A 1 111 ? 8.102 4.195 -8.672 1 98.81 111 ALA A CA 1
ATOM 927 C C . ALA A 1 111 ? 8.531 3.701 -10.047 1 98.81 111 ALA A C 1
ATOM 929 O O . ALA A 1 111 ? 8.766 2.506 -10.242 1 98.81 111 ALA A O 1
ATOM 930 N N . THR A 1 112 ? 8.625 4.602 -10.969 1 98.75 112 THR A N 1
ATOM 931 C CA . THR A 1 112 ? 9.055 4.262 -12.32 1 98.75 112 THR A CA 1
ATOM 932 C C . THR A 1 112 ? 10.5 3.773 -12.328 1 98.75 112 THR A C 1
ATOM 934 O O . THR A 1 112 ? 10.828 2.805 -13.016 1 98.75 112 THR A O 1
ATOM 93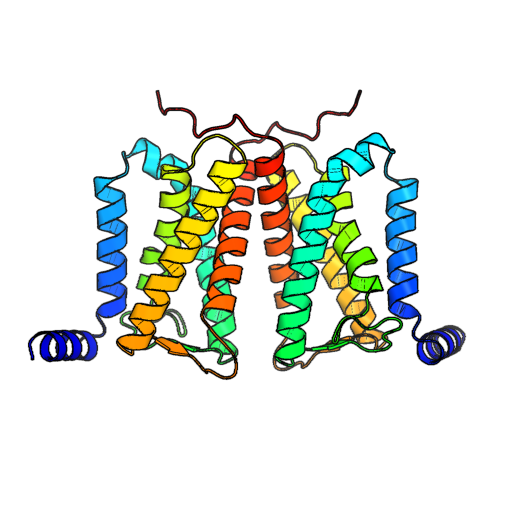7 N N . LEU A 1 113 ? 11.375 4.441 -11.57 1 98.56 113 LEU A N 1
ATOM 938 C CA . LEU A 1 113 ? 12.773 4.039 -11.469 1 98.56 113 LEU A CA 1
ATOM 939 C C . LEU A 1 113 ? 12.891 2.631 -10.891 1 98.56 113 LEU A C 1
ATOM 941 O O . LEU A 1 113 ? 13.656 1.807 -11.406 1 98.56 113 LEU A O 1
ATOM 945 N N . ALA A 1 114 ? 12.156 2.373 -9.867 1 98.5 114 ALA A N 1
ATOM 946 C CA . ALA A 1 114 ? 12.172 1.044 -9.258 1 98.5 114 ALA A CA 1
ATOM 947 C C . ALA A 1 114 ? 11.68 -0.012 -10.242 1 98.5 114 ALA A C 1
ATOM 949 O O . ALA A 1 114 ? 12.266 -1.091 -10.352 1 98.5 114 ALA A O 1
ATOM 950 N N . THR A 1 115 ? 10.617 0.333 -10.938 1 98.56 115 THR A N 1
ATOM 951 C CA . THR A 1 115 ? 10.07 -0.586 -11.93 1 98.56 115 THR A CA 1
ATOM 952 C C . THR A 1 115 ? 11.086 -0.833 -13.047 1 98.56 115 THR A C 1
ATOM 954 O O . THR A 1 115 ? 11.234 -1.963 -13.516 1 98.56 115 THR A O 1
ATOM 957 N N . ALA A 1 116 ? 11.781 0.184 -13.492 1 98.44 116 ALA A N 1
ATOM 958 C CA . ALA A 1 116 ? 12.797 0.065 -14.531 1 98.44 116 ALA A CA 1
ATOM 959 C C . ALA A 1 116 ? 13.938 -0.845 -14.078 1 98.44 116 ALA A C 1
ATOM 961 O O . ALA A 1 116 ? 14.422 -1.675 -14.852 1 98.44 116 ALA A O 1
ATOM 962 N N . ILE A 1 117 ? 14.344 -0.68 -12.844 1 97.75 117 ILE A N 1
ATOM 963 C CA . ILE A 1 117 ? 15.391 -1.534 -12.289 1 97.75 117 ILE A CA 1
ATOM 964 C C . ILE A 1 117 ? 14.922 -2.988 -12.289 1 97.75 117 ILE A C 1
ATOM 966 O O . ILE A 1 117 ? 15.688 -3.893 -12.633 1 97.75 117 ILE A O 1
ATOM 970 N N . GLU A 1 118 ? 13.672 -3.17 -11.922 1 96.81 118 GLU A N 1
ATOM 971 C CA . GLU A 1 118 ? 13.086 -4.504 -11.953 1 96.81 118 GLU A CA 1
ATOM 972 C C . GLU A 1 118 ? 13.086 -5.07 -13.375 1 96.81 118 GLU A C 1
ATOM 974 O O . GLU A 1 118 ? 13.414 -6.242 -13.578 1 96.81 118 GLU A O 1
ATOM 979 N N . LEU A 1 119 ? 12.773 -4.297 -14.336 1 96.69 119 LEU A N 1
ATOM 980 C CA . LEU A 1 119 ? 12.742 -4.73 -15.727 1 96.69 119 LEU A CA 1
ATOM 981 C C . LEU A 1 119 ? 14.1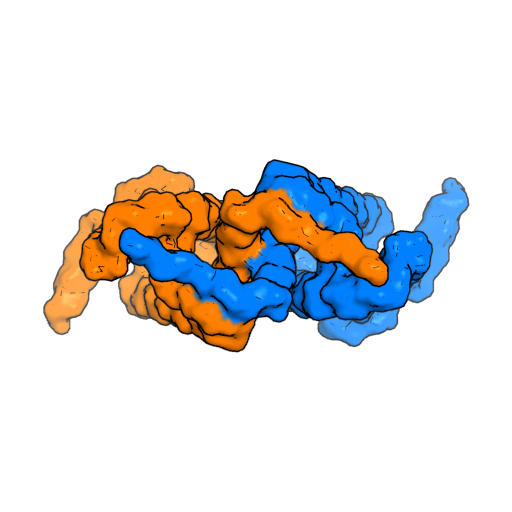41 -5.098 -16.203 1 96.69 119 LEU A C 1
ATOM 983 O O . LEU A 1 119 ? 14.32 -6.082 -16.938 1 96.69 119 LEU A O 1
ATOM 987 N N . ILE A 1 120 ? 15.117 -4.348 -15.836 1 96.44 120 ILE A N 1
ATOM 988 C CA . ILE A 1 120 ? 16.5 -4.66 -16.156 1 96.44 120 ILE A CA 1
ATOM 989 C C . ILE A 1 120 ? 16.906 -5.992 -15.523 1 96.44 120 ILE A C 1
ATOM 991 O O . ILE A 1 120 ? 17.531 -6.832 -16.172 1 96.44 120 ILE A O 1
ATOM 995 N N . ALA A 1 121 ? 16.469 -6.188 -14.266 1 94.94 121 ALA A N 1
ATOM 996 C CA . ALA A 1 121 ? 16.75 -7.438 -13.562 1 94.94 121 ALA A CA 1
ATOM 997 C C . ALA A 1 121 ? 16.125 -8.625 -14.273 1 94.94 121 ALA A C 1
ATOM 999 O O . ALA A 1 121 ? 16.703 -9.711 -14.32 1 94.94 121 ALA A O 1
ATOM 1000 N N . THR A 1 122 ? 14.914 -8.43 -14.773 1 94.81 122 THR A N 1
ATOM 1001 C CA . THR A 1 122 ? 14.242 -9.508 -15.5 1 94.81 122 THR A CA 1
ATOM 1002 C C . THR A 1 122 ? 14.961 -9.805 -16.812 1 94.81 122 THR A C 1
ATOM 1004 O O . THR A 1 122 ? 15.117 -10.969 -17.188 1 94.81 122 THR A O 1
ATOM 1007 N N . LYS A 1 123 ? 15.469 -8.812 -17.531 1 93.5 123 LYS A N 1
ATOM 1008 C CA . LYS A 1 123 ? 16.188 -8.984 -18.781 1 93.5 123 LYS A CA 1
ATOM 1009 C C . LYS A 1 123 ? 17.531 -9.68 -18.562 1 93.5 123 LYS A C 1
ATOM 1011 O O . LYS A 1 123 ? 17.984 -10.453 -19.406 1 93.5 123 LYS A O 1
ATOM 1016 N N . LEU A 1 124 ? 18.094 -9.43 -17.422 1 92.44 124 LEU A N 1
ATOM 1017 C CA . LEU A 1 124 ? 19.406 -10 -17.109 1 92.44 124 LEU A CA 1
ATOM 1018 C C . LEU A 1 124 ? 19.25 -11.367 -16.438 1 92.44 124 LEU A C 1
ATOM 1020 O O . LEU A 1 124 ? 20.25 -12.023 -16.125 1 92.44 124 LEU A O 1
ATOM 1024 N N . GLY A 1 125 ? 18 -11.766 -16.141 1 91.31 125 GLY A N 1
ATOM 1025 C CA . GLY A 1 125 ? 17.719 -13.094 -15.617 1 91.31 125 GLY A CA 1
ATOM 1026 C C . GLY A 1 125 ? 17.797 -13.172 -14.109 1 91.31 125 GLY A C 1
ATOM 1027 O O . GLY A 1 125 ? 17.766 -14.258 -13.531 1 91.31 125 GLY A O 1
ATOM 1028 N N . PHE A 1 126 ? 17.922 -11.977 -13.422 1 93.06 126 PHE A N 1
ATOM 1029 C CA . PHE A 1 126 ? 18 -11.953 -11.961 1 93.06 126 PHE A CA 1
ATOM 1030 C C . PHE A 1 126 ? 16.625 -12.133 -11.336 1 93.06 126 PHE A C 1
ATOM 1032 O O . PHE A 1 126 ? 16.516 -12.562 -10.18 1 93.06 126 PHE A O 1
ATOM 1039 N N . LEU A 1 127 ? 15.633 -11.719 -12.094 1 93.81 127 LEU A N 1
ATOM 1040 C CA . LEU A 1 127 ? 14.227 -11.859 -11.742 1 93.81 127 LEU A CA 1
ATOM 1041 C C . LEU A 1 127 ? 13.445 -12.516 -12.875 1 93.81 127 LEU A C 1
ATOM 1043 O O . LEU A 1 127 ? 13.641 -12.18 -14.047 1 93.81 127 LEU A O 1
ATOM 1047 N N . GLU A 1 128 ? 12.664 -13.469 -12.492 1 94.69 128 GLU A N 1
ATOM 1048 C CA . GLU A 1 128 ? 11.836 -14.141 -13.492 1 94.69 128 GLU A CA 1
ATOM 1049 C C . GLU A 1 128 ? 10.359 -14.023 -13.148 1 94.69 128 GLU A C 1
ATOM 1051 O O . GLU A 1 128 ? 9.875 -14.695 -12.242 1 94.69 128 GLU A O 1
ATOM 1056 N N . TYR A 1 129 ? 9.656 -13.234 -13.953 1 94.44 129 TYR A N 1
ATOM 1057 C CA . TYR A 1 129 ? 8.211 -13.086 -13.758 1 94.44 129 TYR A CA 1
ATOM 1058 C C . TYR A 1 129 ? 7.469 -14.328 -14.227 1 94.44 129 TYR A C 1
ATOM 1060 O O . TYR A 1 129 ? 7.82 -14.922 -15.25 1 94.44 129 TYR A O 1
ATOM 1068 N N . HIS A 1 130 ? 6.52 -14.695 -13.461 1 96.06 130 HIS A N 1
ATOM 1069 C CA . HIS A 1 130 ? 5.469 -15.484 -14.102 1 96.06 130 HIS A CA 1
ATOM 1070 C C . HIS A 1 130 ? 4.531 -14.602 -14.914 1 96.06 130 HIS A C 1
ATOM 1072 O O . HIS A 1 130 ? 3.658 -13.93 -14.359 1 96.06 130 HIS A O 1
ATOM 1078 N N . SER A 1 131 ? 4.699 -14.555 -16.156 1 91.31 131 SER A N 1
ATOM 1079 C CA . SER A 1 131 ? 4.141 -13.547 -17.062 1 91.31 131 SER A CA 1
ATOM 1080 C C . SER A 1 131 ? 2.619 -13.531 -17 1 91.31 131 SER A C 1
ATOM 1082 O O . SER A 1 131 ? 1.993 -12.5 -17.234 1 91.31 131 SER A O 1
ATOM 1084 N N . GLU A 1 132 ? 2.031 -14.617 -16.672 1 92.81 132 GLU A N 1
ATOM 1085 C CA . GLU A 1 132 ? 0.576 -14.695 -16.578 1 92.81 132 GLU A CA 1
ATOM 1086 C C . GLU A 1 132 ? 0.072 -14.008 -15.305 1 92.81 132 GLU A C 1
ATOM 1088 O O . GLU A 1 132 ? -1.106 -13.664 -15.211 1 92.81 132 GLU A O 1
ATOM 1093 N N . LYS A 1 133 ? 1.006 -13.789 -14.398 1 94.38 133 LYS A N 1
ATOM 1094 C CA . LYS A 1 133 ? 0.561 -13.344 -13.078 1 94.38 133 LYS A CA 1
ATOM 1095 C C . LYS A 1 133 ? 1.016 -11.914 -12.805 1 94.38 133 LYS A C 1
ATOM 1097 O O . LYS A 1 133 ? 0.371 -11.188 -12.039 1 94.38 133 LYS A O 1
ATOM 1102 N N . TRP A 1 134 ? 2.104 -11.602 -13.445 1 96.44 134 TRP A N 1
ATOM 1103 C CA . TRP A 1 134 ? 2.715 -10.336 -13.039 1 96.44 134 TRP A CA 1
ATOM 1104 C C . TRP A 1 134 ? 3.275 -9.594 -14.25 1 96.44 134 TRP A C 1
ATOM 1106 O O . TRP A 1 134 ? 3.52 -10.188 -15.297 1 96.44 134 TRP A O 1
ATOM 1116 N N . GLY A 1 135 ? 3.355 -8.234 -14.109 1 95.25 135 GLY A N 1
ATOM 1117 C CA . GLY A 1 135 ? 3.924 -7.375 -15.133 1 95.25 135 GLY A CA 1
ATOM 1118 C C . GLY A 1 135 ? 4.344 -6.016 -14.609 1 95.25 135 GLY A C 1
ATOM 1119 O O . GLY A 1 135 ? 4.121 -5.703 -13.438 1 95.25 135 GLY A O 1
ATOM 1120 N N . ALA A 1 136 ? 4.895 -5.285 -15.492 1 96.06 136 ALA A N 1
ATOM 1121 C CA . ALA A 1 136 ? 5.504 -4.008 -15.141 1 96.06 136 ALA A CA 1
ATOM 1122 C C . ALA A 1 136 ? 4.457 -3.029 -14.609 1 96.06 136 ALA A C 1
ATOM 1124 O O . ALA A 1 136 ? 4.738 -2.238 -13.703 1 96.06 136 ALA A O 1
ATOM 1125 N N . LEU A 1 137 ? 3.311 -3.1 -15.148 1 96.81 137 LEU A N 1
ATOM 1126 C CA . LEU A 1 137 ? 2.26 -2.182 -14.727 1 96.81 137 LEU A CA 1
ATOM 1127 C C . LEU A 1 137 ? 1.868 -2.439 -13.273 1 96.81 137 LEU A C 1
ATOM 1129 O O . LEU A 1 137 ? 1.65 -1.499 -12.508 1 96.81 137 LEU A O 1
ATOM 1133 N N . TYR A 1 138 ? 1.75 -3.703 -12.914 1 97.44 138 TYR A N 1
ATOM 1134 C CA . TYR A 1 138 ? 1.449 -4.047 -11.523 1 97.44 138 TYR A CA 1
ATOM 1135 C C . TYR A 1 138 ? 2.553 -3.566 -10.594 1 97.44 138 TYR A C 1
ATOM 1137 O O . TYR A 1 138 ? 2.277 -3.078 -9.492 1 97.44 138 TYR A O 1
ATOM 1145 N N . SER A 1 139 ? 3.771 -3.668 -11.094 1 98.25 139 SER A N 1
ATOM 1146 C CA . SER A 1 139 ? 4.898 -3.203 -10.289 1 98.25 139 SER A CA 1
ATOM 1147 C C . SER A 1 139 ? 4.84 -1.694 -10.078 1 98.25 139 SER A C 1
ATOM 1149 O O . SER A 1 139 ? 5.059 -1.209 -8.961 1 98.25 139 SER A O 1
ATOM 1151 N N . LEU A 1 140 ? 4.527 -1.017 -11.094 1 98.5 140 LEU A N 1
ATOM 1152 C CA . LEU A 1 140 ? 4.449 0.437 -11 1 98.5 140 LEU A CA 1
ATOM 1153 C C . LEU A 1 140 ? 3.406 0.861 -9.977 1 98.5 140 LEU A C 1
ATOM 1155 O O . LEU A 1 140 ? 3.67 1.726 -9.133 1 98.5 140 LEU A O 1
ATOM 1159 N N . VAL A 1 141 ? 2.273 0.23 -10.016 1 98.12 141 VAL A N 1
ATOM 1160 C CA . VAL A 1 141 ? 1.186 0.545 -9.102 1 98.12 141 VAL A CA 1
ATOM 1161 C C . VAL A 1 141 ? 1.593 0.18 -7.672 1 98.12 141 VAL A C 1
ATOM 1163 O O . VAL A 1 141 ? 1.373 0.956 -6.738 1 98.12 141 VAL A O 1
ATOM 1166 N N . ALA A 1 142 ? 2.191 -0.975 -7.551 1 98.31 142 ALA A N 1
ATOM 1167 C CA . ALA A 1 142 ? 2.621 -1.431 -6.23 1 98.31 142 ALA A CA 1
ATOM 1168 C C . ALA A 1 142 ? 3.645 -0.474 -5.625 1 98.31 142 ALA A C 1
ATOM 1170 O O . ALA A 1 142 ? 3.549 -0.113 -4.449 1 98.31 142 ALA A O 1
ATOM 1171 N N . TYR A 1 143 ? 4.578 -0.054 -6.469 1 98.75 143 TYR A N 1
ATOM 1172 C CA . TYR A 1 143 ? 5.594 0.87 -5.977 1 98.75 143 TYR A CA 1
ATOM 1173 C C . TYR A 1 143 ? 4.977 2.213 -5.609 1 98.75 143 TYR A C 1
ATOM 1175 O O . TYR A 1 143 ? 5.34 2.816 -4.598 1 98.75 143 TYR A O 1
ATOM 1183 N N . TYR A 1 144 ? 4.098 2.672 -6.438 1 98.75 144 TYR A N 1
ATOM 1184 C CA . TYR A 1 144 ? 3.453 3.945 -6.129 1 98.75 144 TYR A CA 1
ATOM 1185 C C . TYR A 1 144 ? 2.73 3.881 -4.789 1 98.75 144 TYR A C 1
ATOM 1187 O O . TYR A 1 144 ? 2.875 4.777 -3.955 1 98.75 144 TYR A O 1
ATOM 1195 N N . LEU A 1 145 ? 2.016 2.838 -4.609 1 98.69 145 LEU A N 1
ATOM 1196 C CA . LEU A 1 145 ? 1.235 2.674 -3.387 1 98.69 145 LEU A CA 1
ATOM 1197 C C . LEU A 1 145 ? 2.15 2.527 -2.174 1 98.69 145 LEU A C 1
ATOM 1199 O O . LEU A 1 145 ? 1.892 3.117 -1.123 1 98.69 145 LEU A O 1
ATOM 1203 N N . ALA A 1 146 ? 3.158 1.754 -2.332 1 98.75 146 ALA A N 1
ATOM 1204 C CA . ALA A 1 146 ? 4.102 1.553 -1.233 1 98.75 146 ALA A CA 1
ATOM 1205 C C . ALA A 1 146 ? 4.785 2.863 -0.852 1 98.75 146 ALA A C 1
ATOM 1207 O O . ALA A 1 146 ? 4.941 3.164 0.334 1 98.75 146 ALA A O 1
ATOM 1208 N N . LEU A 1 147 ? 5.113 3.639 -1.846 1 98.88 147 LEU A N 1
ATOM 1209 C CA . LEU A 1 147 ? 5.805 4.895 -1.574 1 98.88 147 LEU A CA 1
ATOM 1210 C C . LEU A 1 147 ? 4.84 5.93 -1.008 1 98.88 147 LEU A C 1
ATOM 1212 O O . LEU A 1 147 ? 5.227 6.758 -0.18 1 98.88 147 LEU A O 1
ATOM 1216 N N . MET A 1 148 ? 3.609 5.848 -1.489 1 98.75 148 MET A N 1
ATOM 1217 C CA . MET A 1 148 ? 2.609 6.703 -0.856 1 98.75 148 MET A CA 1
ATOM 1218 C C . MET A 1 148 ? 2.438 6.34 0.616 1 98.75 148 MET A C 1
ATOM 1220 O O . MET A 1 148 ? 2.268 7.223 1.46 1 98.75 148 MET A O 1
ATOM 1224 N N . SER A 1 149 ? 2.486 5.055 0.949 1 98.75 149 SER A N 1
ATOM 1225 C CA . SER A 1 149 ? 2.43 4.625 2.342 1 98.75 149 SER A CA 1
ATOM 1226 C C . SER A 1 149 ? 3.652 5.105 3.119 1 98.75 149 SER A C 1
ATOM 1228 O O . SER A 1 149 ? 3.557 5.418 4.309 1 98.75 149 SER A O 1
ATOM 1230 N N . ALA A 1 150 ? 4.754 5.152 2.451 1 98.75 150 ALA A N 1
ATOM 1231 C CA . ALA A 1 150 ? 5.973 5.664 3.078 1 98.75 150 ALA A CA 1
ATOM 1232 C C . ALA A 1 150 ? 5.816 7.133 3.459 1 98.75 150 ALA A C 1
ATOM 1234 O O . ALA A 1 150 ? 6.266 7.555 4.527 1 98.75 150 ALA A O 1
ATOM 1235 N N . LEU A 1 151 ? 5.207 7.867 2.545 1 97.12 151 LEU A N 1
ATOM 1236 C CA . LEU A 1 151 ? 4.945 9.266 2.879 1 97.12 151 LEU A CA 1
ATOM 1237 C C . LEU A 1 151 ? 3.971 9.367 4.047 1 97.12 151 LEU A C 1
ATOM 1239 O O . LEU A 1 151 ? 4.102 10.258 4.895 1 97.12 151 LEU A O 1
ATOM 1243 N N . GLY A 1 152 ? 2.984 8.461 4.016 1 97.25 152 GLY A N 1
ATOM 1244 C CA . GLY A 1 152 ? 2.105 8.422 5.172 1 97.25 152 GLY A CA 1
ATOM 1245 C C . GLY A 1 152 ? 2.846 8.195 6.477 1 97.25 152 GLY A C 1
ATOM 1246 O O . GLY A 1 152 ? 2.629 8.914 7.453 1 97.25 152 GLY A O 1
ATOM 1247 N N . PHE A 1 153 ? 3.719 7.27 6.453 1 97.75 153 PHE A N 1
ATOM 1248 C CA . PHE A 1 153 ? 4.531 6.977 7.625 1 97.75 153 PHE A CA 1
ATOM 1249 C C . PHE A 1 153 ? 5.387 8.18 8.008 1 97.75 153 PHE A C 1
ATOM 1251 O O . PHE A 1 153 ? 5.504 8.516 9.188 1 97.75 153 PHE A O 1
ATOM 1258 N N . TYR A 1 154 ? 5.93 8.805 7.031 1 96.5 154 TYR A N 1
ATOM 1259 C CA . TYR A 1 154 ? 6.773 9.984 7.238 1 96.5 154 TYR A CA 1
ATOM 1260 C C . TYR A 1 154 ? 6.02 11.07 7.992 1 96.5 154 TYR A C 1
ATOM 1262 O O . TYR A 1 154 ? 6.508 11.594 8.992 1 96.5 154 TYR A O 1
ATOM 1270 N N . TYR A 1 155 ? 4.855 11.344 7.527 1 93.75 155 TYR A N 1
ATOM 1271 C CA . TYR A 1 155 ? 4.086 12.438 8.102 1 93.75 155 TYR A CA 1
ATOM 1272 C C . TYR A 1 155 ? 3.543 12.062 9.477 1 93.75 155 TYR A C 1
ATOM 1274 O O . TYR A 1 155 ? 3.451 12.914 10.367 1 93.75 155 TYR A O 1
ATOM 1282 N N . VAL A 1 156 ? 3.211 10.836 9.617 1 94.12 156 VAL A N 1
ATOM 1283 C CA . VAL A 1 156 ? 2.768 10.367 10.93 1 94.12 156 VAL A CA 1
ATOM 1284 C C . VAL A 1 156 ? 3.922 10.445 11.922 1 94.12 156 VAL A C 1
ATOM 1286 O O . VAL A 1 156 ? 3.729 10.836 13.078 1 94.12 156 VAL A O 1
ATOM 1289 N N . TYR A 1 157 ? 5.062 10.109 11.469 1 93.44 157 TYR A N 1
ATOM 1290 C CA . TYR A 1 157 ? 6.254 10.07 12.312 1 93.44 157 TYR A CA 1
ATOM 1291 C C . TYR A 1 157 ? 6.676 11.484 12.711 1 93.44 157 TYR A C 1
ATOM 1293 O O . TYR A 1 157 ? 6.992 11.734 13.875 1 93.44 157 TYR A O 1
ATOM 1301 N N . TYR A 1 158 ? 6.574 12.445 11.867 1 90.81 158 TYR A N 1
ATOM 1302 C CA . TYR A 1 158 ? 7.148 13.758 12.117 1 90.81 158 TYR A CA 1
ATOM 1303 C C . TYR A 1 158 ? 6.055 14.773 12.438 1 90.81 158 TYR A C 1
ATOM 1305 O O . TYR A 1 158 ? 6.32 15.812 13.055 1 90.81 158 TYR A O 1
ATOM 1313 N N . ASN A 1 159 ? 4.906 14.672 11.805 1 76.88 159 ASN A N 1
ATOM 1314 C CA . ASN A 1 159 ? 3.85 15.641 12.07 1 76.88 159 ASN A CA 1
ATOM 1315 C C . ASN A 1 159 ? 2.932 15.172 13.195 1 76.88 159 ASN A C 1
ATOM 1317 O O . ASN A 1 159 ? 1.744 14.93 12.977 1 76.88 159 ASN A O 1
ATOM 1321 N N . ARG A 1 160 ? 3.406 15.227 14.359 1 63.5 160 ARG A N 1
ATOM 1322 C CA . ARG A 1 160 ? 2.699 14.719 15.531 1 63.5 160 ARG A CA 1
ATOM 1323 C C . ARG A 1 160 ? 1.413 15.508 15.773 1 63.5 160 ARG A C 1
ATOM 1325 O O . ARG A 1 160 ? 0.392 14.93 16.156 1 63.5 160 ARG A O 1
ATOM 1332 N N . ASP A 1 161 ? 1.545 16.906 15.484 1 59.81 161 ASP A N 1
ATOM 1333 C CA . ASP A 1 161 ? 0.483 17.75 16.031 1 59.81 161 ASP A CA 1
ATOM 1334 C C . ASP A 1 161 ? -0.565 18.062 14.961 1 59.81 161 ASP A C 1
ATOM 1336 O O . ASP A 1 161 ? -1.545 18.75 15.234 1 59.81 161 ASP A O 1
ATOM 1340 N N . LEU A 1 162 ? -0.37 17.734 13.742 1 52.19 162 LEU A N 1
ATOM 1341 C CA . LEU A 1 162 ? -1.388 18.125 12.781 1 52.19 162 LEU A CA 1
ATOM 1342 C C . LEU A 1 162 ? -2.625 17.234 12.898 1 52.19 162 LEU A C 1
ATOM 1344 O O . LEU A 1 162 ? -2.533 16.016 12.773 1 52.19 162 LEU A O 1
ATOM 1348 N N . SER A 1 163 ? -3.225 17.5 13.953 1 50.16 163 SER A N 1
ATOM 1349 C CA . SER A 1 163 ? -4.527 16.844 14.055 1 50.16 163 SER A CA 1
ATOM 1350 C C . SER A 1 163 ? -5.531 17.469 13.086 1 50.16 163 SER A C 1
ATOM 1352 O O . SER A 1 163 ? -5.309 18.578 12.57 1 50.16 163 SER A O 1
ATOM 1354 N N . ASN A 1 164 ? -6.41 16.766 12.445 1 46.47 164 ASN A N 1
ATOM 1355 C CA . ASN A 1 164 ? -7.531 17.406 11.758 1 46.47 164 ASN A CA 1
ATOM 1356 C C . ASN A 1 164 ? -7.977 18.672 12.477 1 46.47 164 ASN A C 1
ATOM 1358 O O . ASN A 1 164 ? -8.273 18.656 13.672 1 46.47 164 ASN A O 1
ATOM 1362 N N . PRO A 1 165 ? -7.605 19.875 12.016 1 40.72 165 PRO A N 1
ATOM 1363 C CA . PRO A 1 165 ? -8.203 21.031 12.711 1 40.72 165 PRO A CA 1
ATOM 1364 C C . PRO A 1 165 ? -9.633 20.75 13.18 1 40.72 165 PRO A C 1
ATOM 1366 O O . PRO A 1 165 ? -10.383 20.031 12.508 1 40.72 165 PRO A O 1
ATOM 1369 N N . THR A 1 166 ? -9.945 20.641 14.469 1 39.69 166 THR A N 1
ATOM 1370 C CA . THR A 1 166 ? -11.336 20.828 14.875 1 39.69 166 THR A CA 1
ATOM 1371 C C . THR A 1 166 ? -12.047 21.781 13.922 1 39.69 166 THR A C 1
ATOM 1373 O O . THR A 1 166 ? -11.602 22.906 13.703 1 39.69 166 THR A O 1
ATOM 1376 N N . TYR A 1 167 ? -12.586 21.359 12.812 1 35.28 167 TYR A N 1
ATOM 1377 C CA . TYR A 1 167 ? -13.414 22.312 12.086 1 35.28 167 TYR A CA 1
ATOM 1378 C C . TYR A 1 167 ? -14.141 23.25 13.047 1 35.28 167 TYR A C 1
ATOM 1380 O O . TYR A 1 167 ? -14.836 22.781 13.961 1 35.28 167 TYR A O 1
ATOM 1388 N N . PRO A 1 168 ? -13.719 24.547 13.227 1 33.28 168 PRO A N 1
ATOM 1389 C CA . PRO A 1 168 ? -14.547 25.469 13.984 1 33.28 168 PRO A CA 1
ATOM 1390 C C . PRO A 1 168 ? -16.031 25.391 13.602 1 33.28 168 PRO A C 1
ATOM 1392 O O . PRO A 1 168 ? -16.359 25.047 12.461 1 33.28 168 PRO A O 1
ATOM 1395 N N . MET B 1 1 ? -32.812 -20.125 12.367 1 70.5 1 MET B N 1
ATOM 1396 C CA . MET B 1 1 ? -33.938 -20.094 11.43 1 70.5 1 MET B CA 1
ATOM 1397 C C . MET B 1 1 ? -34.062 -18.719 10.781 1 70.5 1 MET B C 1
ATOM 1399 O O . MET B 1 1 ? -34.062 -18.609 9.555 1 70.5 1 MET B O 1
ATOM 1403 N N . ILE B 1 2 ? -34.094 -17.641 11.531 1 71.81 2 ILE B N 1
ATOM 1404 C CA . ILE B 1 2 ? -34.281 -16.297 10.969 1 71.81 2 ILE B CA 1
ATOM 1405 C C . ILE B 1 2 ? -33.031 -15.914 10.164 1 71.81 2 ILE B C 1
ATOM 1407 O O . ILE B 1 2 ? -33.156 -15.383 9.055 1 71.81 2 ILE B O 1
ATOM 1411 N N . ILE B 1 3 ? -31.938 -16.25 10.68 1 74.31 3 ILE B N 1
ATOM 1412 C CA . ILE B 1 3 ? -30.672 -15.914 10.023 1 74.31 3 ILE B CA 1
ATOM 1413 C C . ILE B 1 3 ? -30.578 -16.641 8.68 1 74.31 3 ILE B C 1
ATOM 1415 O O . ILE B 1 3 ? -30.141 -16.047 7.688 1 74.31 3 ILE B O 1
ATOM 1419 N N . GLU B 1 4 ? -31.031 -17.828 8.664 1 80.19 4 GLU B N 1
ATOM 1420 C CA . GLU B 1 4 ? -31.016 -18.594 7.422 1 80.19 4 GLU B CA 1
ATOM 1421 C C . GLU B 1 4 ? -31.969 -18 6.398 1 80.19 4 GLU B C 1
ATOM 1423 O O . GLU B 1 4 ? -31.672 -17.953 5.203 1 80.19 4 GLU B O 1
ATOM 1428 N N . LEU B 1 5 ? -33.094 -17.531 6.918 1 79.88 5 LEU B N 1
ATOM 1429 C CA . LEU B 1 5 ? -34.062 -16.906 6.023 1 79.88 5 LEU B CA 1
ATOM 1430 C C . LEU B 1 5 ? -33.531 -15.586 5.465 1 79.88 5 LEU B C 1
ATOM 1432 O O . LEU B 1 5 ? -33.688 -15.305 4.277 1 79.88 5 LEU B O 1
ATOM 1436 N N . VAL B 1 6 ? -32.938 -14.812 6.312 1 75.31 6 VAL B N 1
ATOM 1437 C CA . VAL B 1 6 ? -32.375 -13.539 5.902 1 75.31 6 VAL B CA 1
ATOM 1438 C C . VAL B 1 6 ? -31.234 -13.773 4.902 1 75.31 6 VAL B C 1
ATOM 1440 O O . VAL B 1 6 ? -31.172 -13.109 3.867 1 75.31 6 VAL B O 1
ATOM 1443 N N . MET B 1 7 ? -30.531 -14.758 5.168 1 80.06 7 MET B N 1
ATOM 1444 C CA . MET B 1 7 ? -29.406 -15.078 4.285 1 80.06 7 MET B CA 1
ATOM 1445 C C . MET B 1 7 ? -29.906 -15.547 2.922 1 80.06 7 MET B C 1
ATOM 1447 O O . MET B 1 7 ? -29.344 -15.188 1.892 1 80.06 7 MET B O 1
ATOM 1451 N N . LYS B 1 8 ? -30.938 -16.312 2.902 1 82.88 8 LYS B N 1
ATOM 1452 C CA . LYS B 1 8 ? -31.531 -16.766 1.646 1 82.88 8 LYS B CA 1
ATOM 1453 C C . LYS B 1 8 ? -32.094 -15.594 0.846 1 82.88 8 LYS B C 1
ATOM 1455 O O . LYS B 1 8 ? -31.938 -15.547 -0.377 1 82.88 8 LYS B O 1
ATOM 1460 N N . PHE B 1 9 ? -32.688 -14.758 1.564 1 82.31 9 PHE B N 1
ATOM 1461 C CA . PHE B 1 9 ? -33.219 -13.57 0.915 1 82.31 9 PHE B CA 1
ATOM 1462 C C . PHE B 1 9 ? -32.125 -12.719 0.308 1 82.31 9 PHE B C 1
ATOM 1464 O O . PHE B 1 9 ? -32.219 -12.289 -0.842 1 82.31 9 PHE B O 1
ATOM 1471 N N . LEU B 1 10 ? -31.062 -12.539 1.046 1 79.19 10 LEU B N 1
ATOM 1472 C CA . LEU B 1 10 ? -29.922 -11.75 0.592 1 79.19 10 LEU B CA 1
ATOM 1473 C C . LEU B 1 10 ? -29.25 -12.398 -0.611 1 79.19 10 LEU B C 1
ATOM 1475 O O . LEU B 1 10 ? -28.875 -11.719 -1.563 1 79.19 10 LEU B O 1
ATOM 1479 N N . ASP B 1 11 ? -29.188 -13.633 -0.539 1 80.44 11 ASP B N 1
ATOM 1480 C CA . ASP B 1 11 ? -28.578 -14.414 -1.607 1 80.44 11 ASP B CA 1
ATOM 1481 C C . ASP B 1 11 ? -29.422 -14.367 -2.877 1 80.44 11 ASP B C 1
ATOM 1483 O O . ASP B 1 11 ? -28.906 -14.148 -3.971 1 80.44 11 ASP B O 1
ATOM 1487 N N . THR B 1 12 ? -30.719 -14.43 -2.59 1 83.81 12 THR B N 1
ATOM 1488 C CA . THR B 1 12 ? -31.641 -14.508 -3.721 1 83.81 12 THR B CA 1
ATOM 1489 C C . THR B 1 12 ? -31.656 -13.195 -4.496 1 83.81 12 THR B C 1
ATOM 1491 O O . THR B 1 12 ? -31.75 -13.195 -5.727 1 83.81 12 THR B O 1
ATOM 1494 N N . HIS B 1 13 ? -31.406 -12.141 -3.754 1 88.25 13 HIS B N 1
ATOM 1495 C CA . HIS B 1 13 ? -31.547 -10.836 -4.395 1 88.25 13 HIS B CA 1
ATOM 1496 C C . HIS B 1 13 ? -30.203 -10.133 -4.508 1 88.25 13 HIS B C 1
ATOM 1498 O O . HIS B 1 13 ? -30.141 -8.953 -4.855 1 88.25 13 HIS B O 1
ATOM 1504 N N . ASN B 1 14 ? -29.016 -10.797 -4.168 1 91.75 14 ASN B N 1
ATOM 1505 C CA . ASN B 1 14 ? -27.656 -10.289 -4.285 1 91.75 14 ASN B CA 1
ATOM 1506 C C . ASN B 1 14 ? -27.484 -8.969 -3.547 1 91.75 14 ASN B C 1
ATOM 1508 O O . ASN B 1 14 ? -26.906 -8.023 -4.086 1 91.75 14 ASN B O 1
ATOM 1512 N N . LEU B 1 15 ? -27.922 -8.922 -2.232 1 93.62 15 LEU B N 1
ATOM 1513 C CA . LEU B 1 15 ? -28.078 -7.633 -1.57 1 93.62 15 LEU B CA 1
ATOM 1514 C C . LEU B 1 15 ? -26.969 -7.418 -0.543 1 93.62 15 LEU B C 1
ATOM 1516 O O . LEU B 1 15 ? -26.844 -6.328 0.022 1 93.62 15 LEU B O 1
ATOM 1520 N N . PRO B 1 16 ? -26.109 -8.391 -0.264 1 94.44 16 PRO B N 1
ATOM 1521 C CA . PRO B 1 16 ? -25.203 -8.227 0.87 1 94.44 16 PRO B CA 1
ATOM 1522 C C . PRO B 1 16 ? -24.297 -7 0.736 1 94.44 16 PRO B C 1
ATOM 1524 O O . PRO B 1 16 ? -24.141 -6.246 1.696 1 94.44 16 PRO B O 1
ATOM 1527 N N . TRP B 1 17 ? -23.766 -6.754 -0.408 1 96.88 17 TRP B N 1
ATOM 1528 C CA . TRP B 1 17 ? -22.828 -5.645 -0.595 1 96.88 17 TRP B CA 1
ATOM 1529 C C . TRP B 1 17 ? -23.562 -4.309 -0.59 1 96.88 17 TRP B C 1
ATOM 1531 O O . TRP B 1 17 ? -23.031 -3.297 -0.138 1 96.88 17 TRP B O 1
ATOM 1541 N N . LEU B 1 18 ? -24.812 -4.305 -1.097 1 97.62 18 LEU B N 1
ATOM 1542 C CA . LEU B 1 18 ? -25.641 -3.105 -1.003 1 97.62 18 LEU B CA 1
ATOM 1543 C C . LEU B 1 18 ? -25.938 -2.768 0.453 1 97.62 18 LEU B C 1
ATOM 1545 O O . LEU B 1 18 ? -25.906 -1.598 0.843 1 97.62 18 LEU B O 1
ATOM 1549 N N . ILE B 1 19 ? -26.297 -3.775 1.223 1 97.19 19 ILE B N 1
ATOM 1550 C CA . ILE B 1 19 ? -26.594 -3.574 2.637 1 97.19 19 ILE B CA 1
ATOM 1551 C C . ILE B 1 19 ? -25.359 -3.035 3.355 1 97.19 19 ILE B C 1
ATOM 1553 O O . ILE B 1 19 ? -25.453 -2.092 4.145 1 97.19 19 ILE B O 1
ATOM 1557 N N . LEU B 1 20 ? -24.172 -3.629 3.092 1 97.62 20 LEU B N 1
ATOM 1558 C CA . LEU B 1 20 ? -22.938 -3.143 3.697 1 97.62 20 LEU B CA 1
ATO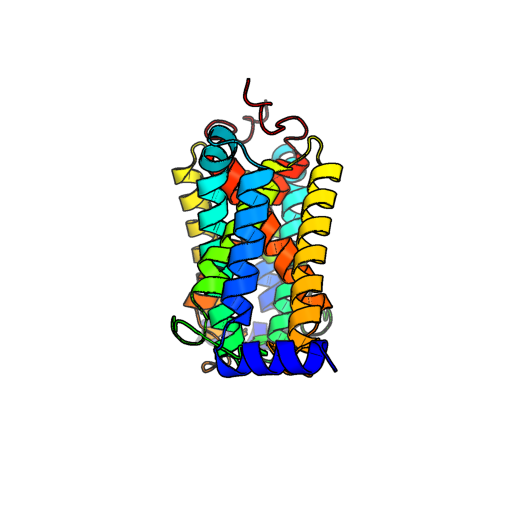M 1559 C C . LEU B 1 20 ? -22.672 -1.693 3.305 1 97.62 20 LEU B C 1
ATOM 1561 O O . LEU B 1 20 ? -22.266 -0.884 4.141 1 97.62 20 LEU B O 1
ATOM 1565 N N . ALA B 1 21 ? -22.922 -1.355 2.064 1 98.5 21 ALA B N 1
ATOM 1566 C CA . ALA B 1 21 ? -22.766 0.023 1.605 1 98.5 21 ALA B CA 1
ATOM 1567 C C . ALA B 1 21 ? -23.719 0.957 2.355 1 98.5 21 ALA B C 1
ATOM 1569 O O . ALA B 1 21 ? -23.312 2.029 2.809 1 98.5 21 ALA B O 1
ATOM 1570 N N . ALA B 1 22 ? -24.938 0.508 2.482 1 98.56 22 ALA B N 1
ATOM 1571 C CA . ALA B 1 22 ? -25.922 1.313 3.197 1 98.56 22 ALA B CA 1
ATOM 1572 C C . ALA B 1 22 ? -25.5 1.538 4.648 1 98.56 22 ALA B C 1
ATOM 1574 O O . ALA B 1 22 ? -25.609 2.65 5.168 1 98.56 22 ALA B O 1
ATOM 1575 N N . ILE B 1 23 ? -25.031 0.512 5.285 1 98.38 23 ILE B N 1
ATOM 1576 C CA . ILE B 1 23 ? -24.594 0.604 6.676 1 98.38 23 ILE B CA 1
ATOM 1577 C C . ILE B 1 23 ? -23.453 1.611 6.789 1 98.38 23 ILE B C 1
ATOM 1579 O O . ILE B 1 23 ? -23.453 2.473 7.672 1 98.38 23 ILE B O 1
ATOM 1583 N N . THR B 1 24 ? -22.438 1.536 5.902 1 98.56 24 THR B N 1
ATOM 1584 C CA . THR B 1 24 ? -21.297 2.428 5.992 1 98.56 24 THR B CA 1
ATOM 1585 C C . THR B 1 24 ? -21.703 3.869 5.707 1 98.56 24 THR B C 1
ATOM 1587 O O . THR B 1 24 ? -21.203 4.801 6.336 1 98.56 24 THR B O 1
ATOM 1590 N N . TRP B 1 25 ? -22.672 4.082 4.77 1 98.62 25 TRP B N 1
ATOM 1591 C CA . TRP B 1 25 ? -23.141 5.43 4.477 1 98.62 25 TRP B CA 1
ATOM 1592 C C . TRP B 1 25 ? -23.969 5.98 5.637 1 98.62 25 TRP B C 1
ATOM 1594 O O . TRP B 1 25 ? -23.953 7.188 5.898 1 98.62 25 TRP B O 1
ATOM 1604 N N . LEU B 1 26 ? -24.672 5.109 6.32 1 98.69 26 LEU B N 1
ATOM 1605 C CA . LEU B 1 26 ? -25.391 5.531 7.52 1 98.69 26 LEU B CA 1
ATOM 1606 C C . LEU B 1 26 ? -24.422 5.973 8.609 1 98.69 26 LEU B C 1
ATOM 1608 O O . LEU B 1 26 ? -24.656 6.965 9.297 1 98.69 26 LEU B O 1
ATOM 1612 N N . ILE B 1 27 ? -23.344 5.223 8.742 1 98.56 27 ILE B N 1
ATOM 1613 C CA . ILE B 1 27 ? -22.328 5.594 9.719 1 98.56 27 ILE B CA 1
ATOM 1614 C C . ILE B 1 27 ? -21.75 6.969 9.367 1 98.56 27 ILE B C 1
ATOM 1616 O O . ILE B 1 27 ? -21.594 7.816 10.25 1 98.56 27 ILE B O 1
ATOM 1620 N N . ILE B 1 28 ? -21.484 7.215 8.086 1 98.5 28 ILE B N 1
ATOM 1621 C CA . ILE B 1 28 ? -21 8.516 7.648 1 98.5 28 ILE B CA 1
ATOM 1622 C C . ILE B 1 28 ? -22.016 9.594 7.992 1 98.5 28 ILE B C 1
ATOM 1624 O O . ILE B 1 28 ? -21.672 10.633 8.555 1 98.5 28 ILE B O 1
ATOM 1628 N N . TYR B 1 29 ? -23.266 9.312 7.699 1 98.19 29 TYR B N 1
ATOM 1629 C CA . TYR B 1 29 ? -24.328 10.273 7.902 1 98.19 29 TYR B CA 1
ATOM 1630 C C . TYR B 1 29 ? -24.438 10.672 9.367 1 98.19 29 TYR B C 1
ATOM 1632 O O . TYR B 1 29 ? -24.594 11.852 9.695 1 98.19 29 TYR B O 1
ATOM 1640 N N . PHE B 1 30 ? -24.25 9.766 10.266 1 97.94 30 PHE B N 1
ATOM 1641 C CA . PHE B 1 30 ? -24.469 10.039 11.68 1 97.94 30 PHE B CA 1
ATOM 1642 C C . PHE B 1 30 ? -23.188 10.547 12.344 1 97.94 30 PHE B C 1
ATOM 1644 O O . PHE B 1 30 ? -23.25 11.156 13.414 1 97.94 30 PHE B O 1
ATOM 1651 N N . SER B 1 31 ? -22.078 10.312 11.711 1 97.31 31 SER B N 1
ATOM 1652 C CA . SER B 1 31 ? -20.828 10.625 12.406 1 97.31 31 SER B CA 1
ATOM 1653 C C . SER B 1 31 ? -20.172 11.875 11.828 1 97.31 31 SER B C 1
ATOM 1655 O O . SER B 1 31 ? -19.281 12.461 12.445 1 97.31 31 SER B O 1
ATOM 1657 N N . CYS B 1 32 ? -20.594 12.25 10.641 1 96.44 32 CYS B N 1
ATOM 1658 C CA . CYS B 1 32 ? -19.906 13.336 9.961 1 96.44 32 CYS B CA 1
ATOM 1659 C C . CYS B 1 32 ? -20.844 14.508 9.695 1 96.44 32 CYS B C 1
ATOM 1661 O O . CYS B 1 32 ? -21.969 14.32 9.242 1 96.44 32 CYS B O 1
ATOM 1663 N N . SER B 1 33 ? -20.297 15.719 10.023 1 97.06 33 SER B N 1
ATOM 1664 C CA . SER B 1 33 ? -20.922 16.906 9.469 1 97.06 33 SER B CA 1
ATOM 1665 C C . SER B 1 33 ? -20.609 17.062 7.984 1 97.06 33 SER B C 1
ATOM 1667 O O . SER B 1 33 ? -19.75 16.359 7.449 1 97.06 33 SER B O 1
ATOM 1669 N N . LEU B 1 34 ? -21.297 17.906 7.32 1 96.88 34 LEU B N 1
ATOM 1670 C CA . LEU B 1 34 ? -21.078 18.141 5.898 1 96.88 34 LEU B CA 1
ATOM 1671 C C . LEU B 1 34 ? -19.656 18.641 5.652 1 96.88 34 LEU B C 1
ATOM 1673 O O . LEU B 1 34 ? -19.016 18.25 4.672 1 96.88 34 LEU B O 1
ATOM 1677 N N . GLN B 1 35 ? -19.172 19.469 6.562 1 96.62 35 GLN B N 1
ATOM 1678 C CA . GLN B 1 35 ? -17.828 20.016 6.434 1 96.62 35 GLN B CA 1
ATOM 1679 C C . GLN B 1 35 ? -16.781 18.906 6.562 1 96.62 35 GLN B C 1
ATOM 1681 O O . GLN B 1 35 ? -15.82 18.875 5.793 1 96.62 35 GLN B O 1
ATOM 1686 N N . GLN B 1 36 ? -17.016 18.047 7.488 1 96.88 36 GLN B N 1
ATOM 1687 C CA . GLN B 1 36 ? -16.094 16.938 7.703 1 96.88 36 GLN B CA 1
ATOM 1688 C C . GLN B 1 36 ? -16.109 15.969 6.52 1 96.88 36 GLN B C 1
ATOM 1690 O O . GLN B 1 36 ? -15.078 15.445 6.117 1 96.88 36 GLN B O 1
ATOM 1695 N N . PHE B 1 37 ? -17.281 15.773 6.035 1 97.69 37 PHE B N 1
ATOM 1696 C CA . PHE B 1 37 ? -17.469 14.906 4.875 1 97.69 37 PHE B CA 1
ATOM 1697 C C . PHE B 1 37 ? -16.656 15.414 3.689 1 97.69 37 PHE B C 1
ATOM 1699 O O . PHE B 1 37 ? -15.867 14.672 3.102 1 97.69 37 PHE B O 1
ATOM 1706 N N . PHE B 1 38 ? -16.766 16.672 3.379 1 97.38 38 PHE B N 1
ATOM 1707 C CA . PHE B 1 38 ? -16.109 17.219 2.201 1 97.38 38 PHE B CA 1
ATOM 1708 C C . PHE B 1 38 ? -14.609 17.328 2.424 1 97.38 38 PHE B C 1
ATOM 1710 O O . PHE B 1 38 ? -13.82 17.172 1.484 1 97.38 38 PHE B O 1
ATOM 1717 N N . HIS B 1 39 ? -14.242 17.531 3.65 1 96.56 39 HIS B N 1
ATOM 1718 C CA . HIS B 1 39 ? -12.82 17.562 3.969 1 96.56 39 HIS B CA 1
ATOM 1719 C C . HIS B 1 39 ? -12.172 16.188 3.738 1 96.56 39 HIS B C 1
ATOM 1721 O O . HIS B 1 39 ? -11.039 16.109 3.258 1 96.56 39 HIS B O 1
ATOM 1727 N N . ALA B 1 40 ? -12.93 15.133 4.035 1 98 40 ALA B N 1
ATOM 1728 C CA . ALA B 1 40 ? -12.383 13.773 3.98 1 98 40 ALA B CA 1
ATOM 1729 C C . ALA B 1 40 ? -12.594 13.148 2.604 1 98 40 ALA B C 1
ATOM 1731 O O . ALA B 1 40 ? -12.039 12.094 2.299 1 98 40 ALA B O 1
ATOM 1732 N N . LEU B 1 41 ? -13.297 13.805 1.731 1 98.44 41 LEU B N 1
ATOM 1733 C CA . LEU B 1 41 ? -13.781 13.273 0.461 1 98.44 41 LEU B CA 1
ATOM 1734 C C . LEU B 1 41 ? -12.617 12.836 -0.424 1 98.44 41 LEU B C 1
ATOM 1736 O O . LEU B 1 41 ? -12.656 11.758 -1.021 1 98.44 41 LEU B O 1
ATOM 1740 N N . PRO B 1 42 ? -11.539 13.625 -0.508 1 98.06 42 PRO B N 1
ATOM 1741 C CA . PRO B 1 42 ? -10.438 13.188 -1.37 1 98.06 42 PRO B CA 1
ATOM 1742 C C . PRO B 1 42 ? -9.836 11.852 -0.93 1 98.06 42 PRO B C 1
ATOM 1744 O O . PRO B 1 42 ? -9.492 11.023 -1.771 1 98.06 42 PRO B O 1
ATOM 1747 N N . VAL B 1 43 ? -9.75 11.656 0.359 1 98.62 43 VAL B N 1
ATOM 1748 C CA . VAL B 1 43 ? -9.172 10.422 0.876 1 98.62 43 VAL B CA 1
ATOM 1749 C C . VAL B 1 43 ? -10.141 9.266 0.657 1 98.62 43 VAL B C 1
ATOM 1751 O O . VAL B 1 43 ? -9.719 8.133 0.406 1 98.62 43 VAL B O 1
ATOM 1754 N N . ALA B 1 44 ? -11.422 9.57 0.746 1 98.88 44 ALA B N 1
ATOM 1755 C CA . ALA B 1 44 ? -12.43 8.57 0.417 1 98.88 44 ALA B CA 1
ATOM 1756 C C . ALA B 1 44 ? -12.266 8.07 -1.016 1 98.88 44 ALA B C 1
ATOM 1758 O O . ALA B 1 44 ? -12.312 6.867 -1.269 1 98.88 44 ALA B O 1
ATOM 1759 N N . PHE B 1 45 ? -12.023 8.969 -1.912 1 98.81 45 PHE B N 1
ATOM 1760 C CA . PHE B 1 45 ? -11.812 8.586 -3.305 1 98.81 45 PHE B CA 1
ATOM 1761 C C . PHE B 1 45 ? -10.523 7.793 -3.459 1 98.81 45 PHE B C 1
ATOM 1763 O O . PHE B 1 45 ? -10.453 6.859 -4.262 1 98.81 45 PHE B O 1
ATOM 1770 N N . TRP B 1 46 ? -9.523 8.156 -2.705 1 98.75 46 TRP B N 1
ATOM 1771 C CA . TRP B 1 46 ? -8.266 7.414 -2.732 1 98.75 46 TRP B CA 1
ATOM 1772 C C . TRP B 1 46 ? -8.484 5.961 -2.328 1 98.75 46 TRP B C 1
ATOM 1774 O O . TRP B 1 46 ? -8.07 5.043 -3.043 1 98.75 46 TRP B O 1
ATOM 1784 N N . THR B 1 47 ? -9.141 5.785 -1.175 1 98.88 47 THR B N 1
ATOM 1785 C CA . THR B 1 47 ? -9.32 4.422 -0.686 1 98.88 47 THR B CA 1
ATOM 1786 C C . THR B 1 47 ? -10.258 3.637 -1.593 1 98.88 47 THR B C 1
ATOM 1788 O O . THR B 1 47 ? -10.102 2.426 -1.765 1 98.88 47 THR B O 1
ATOM 1791 N N . MET B 1 48 ? -11.203 4.328 -2.156 1 98.62 48 MET B N 1
ATOM 1792 C CA . MET B 1 48 ? -12.102 3.699 -3.119 1 98.62 48 MET B CA 1
ATOM 1793 C C . MET B 1 48 ? -11.336 3.209 -4.34 1 98.62 48 MET B C 1
ATOM 1795 O O . MET B 1 48 ? -11.5 2.064 -4.766 1 98.62 48 MET B O 1
ATOM 1799 N N . LEU B 1 49 ? -10.516 4.027 -4.867 1 98.25 49 LEU B N 1
ATOM 1800 C CA . LEU B 1 49 ? -9.734 3.705 -6.062 1 98.25 49 LEU B CA 1
ATOM 1801 C C . LEU B 1 49 ? -8.734 2.596 -5.777 1 98.25 49 LEU B C 1
ATOM 1803 O O . LEU B 1 49 ? -8.672 1.605 -6.508 1 98.25 49 LEU B O 1
ATOM 1807 N N . ILE B 1 50 ? -7.973 2.738 -4.715 1 98.38 50 ILE B N 1
ATOM 1808 C CA . ILE B 1 50 ? -6.945 1.766 -4.352 1 98.38 50 ILE B CA 1
ATOM 1809 C C . ILE B 1 50 ? -7.602 0.439 -3.977 1 98.38 50 ILE B C 1
ATOM 1811 O O . ILE B 1 50 ? -7.133 -0.629 -4.375 1 98.38 50 ILE B O 1
ATOM 1815 N N . GLY B 1 51 ? -8.656 0.579 -3.178 1 98.12 51 GLY B N 1
ATOM 1816 C CA . GLY B 1 51 ? -9.398 -0.63 -2.854 1 98.12 51 GLY B CA 1
ATOM 1817 C C . GLY B 1 51 ? -9.906 -1.366 -4.078 1 98.12 51 GLY B C 1
ATOM 1818 O O . GLY B 1 51 ? -9.82 -2.594 -4.152 1 98.12 51 GLY B O 1
ATOM 1819 N N . GLY B 1 52 ? -10.445 -0.603 -5.027 1 97.69 52 GLY B N 1
ATOM 1820 C CA . GLY B 1 52 ? -10.922 -1.201 -6.266 1 97.69 52 GLY B CA 1
ATOM 1821 C C . GLY B 1 52 ? -9.82 -1.86 -7.07 1 97.69 52 GLY B C 1
ATOM 1822 O O . GLY B 1 52 ? -10 -2.967 -7.586 1 97.69 52 GLY B O 1
ATOM 1823 N N . ILE B 1 53 ? -8.703 -1.204 -7.184 1 97.62 53 ILE B N 1
ATOM 1824 C CA . ILE B 1 53 ? -7.566 -1.721 -7.938 1 97.62 53 ILE B CA 1
ATOM 1825 C C . ILE B 1 53 ? -7.059 -3.006 -7.289 1 97.62 53 ILE B C 1
ATOM 1827 O O . ILE B 1 53 ? -6.863 -4.016 -7.969 1 97.62 53 ILE B O 1
ATOM 1831 N N . LEU B 1 54 ? -6.879 -2.986 -5.988 1 97.56 54 LEU B N 1
ATOM 1832 C CA . LEU B 1 54 ? -6.359 -4.148 -5.273 1 97.56 54 LEU B CA 1
ATOM 1833 C C . LEU B 1 54 ? -7.352 -5.305 -5.32 1 97.56 54 LEU B C 1
ATOM 1835 O O . LEU B 1 54 ? -6.965 -6.449 -5.566 1 97.56 54 LEU B O 1
ATOM 1839 N N . GLU B 1 55 ? -8.594 -4.922 -5.102 1 97.12 55 GLU B N 1
ATOM 1840 C CA . GLU B 1 55 ? -9.625 -5.949 -5.164 1 97.12 55 GLU B CA 1
ATOM 1841 C C . GLU B 1 55 ? -9.664 -6.613 -6.539 1 97.12 55 GLU B C 1
ATOM 1843 O O . GLU B 1 55 ? -9.727 -7.84 -6.637 1 97.12 55 GLU B O 1
ATOM 1848 N N . SER B 1 56 ? -9.648 -5.879 -7.555 1 96.69 56 SER B N 1
ATOM 1849 C CA . SER B 1 56 ? -9.664 -6.402 -8.922 1 96.69 56 SER B CA 1
ATOM 1850 C C . SER B 1 56 ? -8.453 -7.277 -9.188 1 96.69 56 SER B C 1
ATOM 1852 O O . SER B 1 56 ? -8.57 -8.344 -9.805 1 96.69 56 SER B O 1
ATOM 1854 N N . PHE B 1 57 ? -7.34 -6.93 -8.719 1 97.5 57 PHE B N 1
ATOM 1855 C CA . PHE B 1 57 ? -6.105 -7.68 -8.914 1 97.5 57 PHE B CA 1
ATOM 1856 C C . PHE B 1 57 ? -6.18 -9.039 -8.227 1 97.5 57 PHE B C 1
ATOM 1858 O O . PHE B 1 57 ? -5.906 -10.07 -8.852 1 97.5 57 PHE B O 1
ATOM 1865 N N . PHE B 1 58 ? -6.555 -9.023 -7 1 96.94 58 PHE B N 1
ATOM 1866 C CA . PHE B 1 58 ? -6.496 -10.25 -6.215 1 96.94 58 PHE B CA 1
ATOM 1867 C C . PHE B 1 58 ? -7.594 -11.219 -6.637 1 96.94 58 PHE B C 1
ATOM 1869 O O . PHE B 1 58 ? -7.406 -12.438 -6.59 1 96.94 58 PHE B O 1
ATOM 1876 N N . ILE B 1 59 ? -8.711 -10.656 -7.082 1 96.25 59 ILE B N 1
ATOM 1877 C CA . ILE B 1 59 ? -9.766 -11.508 -7.617 1 96.25 59 ILE B CA 1
ATOM 1878 C C . ILE B 1 59 ? -9.32 -12.102 -8.953 1 96.25 59 ILE B C 1
ATOM 1880 O O . ILE B 1 59 ? -9.5 -13.297 -9.195 1 96.25 59 ILE B O 1
ATOM 1884 N N . ASP B 1 60 ? -8.758 -11.297 -9.758 1 95.25 60 ASP B N 1
ATOM 1885 C CA . ASP B 1 60 ? -8.258 -11.75 -11.055 1 95.25 60 ASP B CA 1
ATOM 1886 C C . ASP B 1 60 ? -7.227 -12.859 -10.891 1 95.25 60 ASP B C 1
ATOM 1888 O O . ASP B 1 60 ? -7.188 -13.805 -11.68 1 95.25 60 ASP B O 1
ATOM 1892 N N . LYS B 1 61 ? -6.43 -12.773 -9.891 1 96.31 61 LYS B N 1
ATOM 1893 C CA . LYS B 1 61 ? -5.387 -13.766 -9.641 1 96.31 61 LYS B CA 1
ATOM 1894 C C . LYS B 1 61 ? -5.906 -14.906 -8.773 1 96.31 61 LYS B C 1
ATOM 1896 O O . LYS B 1 61 ? -5.129 -15.734 -8.297 1 96.31 61 LYS B O 1
ATOM 1901 N N . LYS B 1 62 ? -7.188 -14.914 -8.445 1 94.94 62 LYS B N 1
ATOM 1902 C CA . LYS B 1 62 ? -7.914 -16.031 -7.832 1 94.94 62 LYS B CA 1
ATOM 1903 C C . LYS B 1 62 ? -7.52 -16.203 -6.367 1 94.94 62 LYS B C 1
ATOM 1905 O O . LYS B 1 62 ? -7.316 -17.328 -5.906 1 94.94 62 LYS B O 1
ATOM 1910 N N . PHE B 1 63 ? -7.336 -15.117 -5.715 1 97 63 PHE B N 1
ATOM 1911 C CA . PHE B 1 63 ? -7.086 -15.203 -4.281 1 97 63 PHE B CA 1
ATOM 1912 C C . PHE B 1 63 ? -8.383 -15.414 -3.516 1 97 63 PHE B C 1
ATOM 1914 O O . PHE B 1 63 ? -8.406 -16.125 -2.514 1 97 63 PHE B O 1
ATOM 1921 N N . TRP B 1 64 ? -9.422 -14.797 -4.012 1 96.12 64 TRP B N 1
ATOM 1922 C CA . TRP B 1 64 ? -10.773 -15 -3.486 1 96.12 64 TRP B CA 1
ATOM 1923 C C . TRP B 1 64 ? -11.82 -14.727 -4.559 1 96.12 64 TRP B C 1
ATOM 1925 O O . TRP B 1 64 ? -11.5 -14.219 -5.637 1 96.12 64 TRP B O 1
ATOM 1935 N N . ILE B 1 65 ? -13.008 -15.164 -4.238 1 95.81 65 ILE B N 1
ATOM 1936 C CA . ILE B 1 65 ? -14.164 -14.961 -5.105 1 95.81 65 ILE B CA 1
ATOM 1937 C C . ILE B 1 65 ? -15.219 -14.148 -4.371 1 95.81 65 ILE B C 1
ATOM 1939 O O . ILE B 1 65 ? -15.531 -14.422 -3.209 1 95.81 65 ILE B O 1
ATOM 1943 N N . GLU B 1 66 ? -15.633 -13.086 -5.012 1 94.94 66 GLU B N 1
ATOM 1944 C CA . GLU B 1 66 ? -16.766 -12.305 -4.504 1 94.94 66 GLU B CA 1
ATOM 1945 C C . GLU B 1 66 ? -18.078 -12.836 -5.051 1 94.94 66 GLU B C 1
ATOM 1947 O O . GLU B 1 66 ? -18.234 -13.008 -6.262 1 94.94 66 GLU B O 1
ATOM 1952 N N . ARG B 1 67 ? -18.984 -13.055 -4.109 1 93.62 67 ARG B N 1
ATOM 1953 C CA . ARG B 1 67 ? -20.281 -13.602 -4.504 1 93.62 67 ARG B CA 1
ATOM 1954 C C . ARG B 1 67 ? -21.406 -12.586 -4.297 1 93.62 67 ARG B C 1
ATOM 1956 O O . ARG B 1 67 ? -21.172 -11.523 -3.705 1 93.62 67 ARG B O 1
ATOM 1963 N N . PHE B 1 68 ? -22.547 -12.812 -4.914 1 93.88 68 PHE B N 1
ATOM 1964 C CA . PHE B 1 68 ? -23.766 -12.023 -4.75 1 93.88 68 PHE B CA 1
ATOM 1965 C C . PHE B 1 68 ? -23.547 -10.586 -5.219 1 93.88 68 PHE B C 1
ATOM 1967 O O . PHE B 1 68 ? -23.828 -9.641 -4.484 1 93.88 68 PHE B O 1
ATOM 1974 N N . ILE B 1 69 ? -23.094 -10.508 -6.395 1 95.31 69 ILE B N 1
ATOM 1975 C CA . ILE B 1 69 ? -22.828 -9.211 -7.008 1 95.31 69 ILE B CA 1
ATOM 1976 C C . ILE B 1 69 ? -24.125 -8.641 -7.594 1 95.31 69 ILE B C 1
ATOM 1978 O O . ILE B 1 69 ? -24.766 -9.273 -8.438 1 95.31 69 ILE B O 1
ATOM 1982 N N . LEU B 1 70 ? -24.516 -7.543 -7.141 1 96.38 70 LEU B N 1
ATOM 1983 C CA . LEU B 1 70 ? -25.734 -6.895 -7.613 1 96.38 70 LEU B CA 1
ATOM 1984 C C . LEU B 1 70 ? -25.469 -6.086 -8.875 1 96.38 70 LEU B C 1
ATOM 1986 O O . LEU B 1 70 ? -26.172 -6.242 -9.875 1 96.38 70 LEU B O 1
ATOM 1990 N N . VAL B 1 71 ? -24.5 -5.184 -8.844 1 96.88 71 VAL B N 1
ATOM 1991 C CA . VAL B 1 71 ? -24.062 -4.387 -9.984 1 96.88 71 VAL B CA 1
ATOM 1992 C C . VAL B 1 71 ? -22.609 -4.688 -10.312 1 96.88 71 VAL B C 1
ATOM 1994 O O . VAL B 1 71 ? -21.719 -4.406 -9.508 1 96.88 71 VAL B O 1
ATOM 1997 N N . HIS B 1 72 ? -22.328 -5.141 -11.531 1 95.69 72 HIS B N 1
ATOM 1998 C CA . HIS B 1 72 ? -21.016 -5.641 -11.906 1 95.69 72 HIS B CA 1
ATOM 1999 C C . HIS B 1 72 ? -20.109 -4.508 -12.375 1 95.69 72 HIS B C 1
ATOM 2001 O O . HIS B 1 72 ? -20.469 -3.746 -13.273 1 95.69 72 HIS B O 1
ATOM 2007 N N . LEU B 1 73 ? -19.078 -4.371 -11.773 1 94.94 73 LEU B N 1
ATOM 2008 C CA . LEU B 1 73 ? -17.891 -3.684 -12.258 1 94.94 73 LEU B CA 1
ATOM 2009 C C . LEU B 1 73 ? -16.734 -4.66 -12.43 1 94.94 73 LEU B C 1
ATOM 2011 O O . LEU B 1 73 ? -15.898 -4.816 -11.531 1 94.94 73 LEU B O 1
ATOM 2015 N N . GLY B 1 74 ? -16.766 -5.328 -13.594 1 93.12 74 GLY B N 1
ATOM 2016 C CA . GLY B 1 74 ? -15.938 -6.52 -13.695 1 93.12 74 GLY B CA 1
ATOM 2017 C C . GLY B 1 74 ? -16.375 -7.633 -12.766 1 93.12 74 GLY B C 1
ATOM 2018 O O . GLY B 1 74 ? -17.531 -8.039 -12.773 1 93.12 74 GLY B O 1
ATOM 2019 N N . GLU B 1 75 ? -15.516 -8.07 -11.922 1 93.88 75 GLU B N 1
ATOM 2020 C CA . GLU B 1 75 ? -15.82 -9.133 -10.969 1 93.88 75 GLU B CA 1
ATOM 2021 C C . GLU B 1 75 ? -16.109 -8.562 -9.578 1 93.88 75 GLU B C 1
ATOM 2023 O O . GLU B 1 75 ? -16.25 -9.312 -8.609 1 93.88 75 GLU B O 1
ATOM 2028 N N . LEU B 1 76 ? -16.234 -7.238 -9.531 1 95.69 76 LEU B N 1
ATOM 2029 C CA . LEU B 1 76 ? -16.516 -6.559 -8.266 1 95.69 76 LEU B CA 1
ATOM 2030 C C . LEU B 1 76 ? -17.953 -6.047 -8.227 1 95.69 76 LEU B C 1
ATOM 2032 O O . LEU B 1 76 ? -18.547 -5.785 -9.273 1 95.69 76 LEU B O 1
ATOM 2036 N N . ASP B 1 77 ? -18.484 -6.012 -7.062 1 97.19 77 ASP B N 1
ATOM 2037 C CA . ASP B 1 77 ? -19.75 -5.316 -6.875 1 97.19 77 ASP B CA 1
ATOM 2038 C C . ASP B 1 77 ? -19.531 -3.814 -6.707 1 97.19 77 ASP B C 1
ATOM 2040 O O . ASP B 1 77 ? -18.703 -3.387 -5.902 1 97.19 77 ASP B O 1
ATOM 2044 N N . LEU B 1 78 ? -20.234 -3.027 -7.441 1 97.75 78 LEU B N 1
ATOM 2045 C CA . LEU B 1 78 ? -20.156 -1.573 -7.359 1 97.75 78 LEU B CA 1
ATOM 2046 C C . LEU B 1 78 ? -20.297 -1.103 -5.914 1 97.75 78 LEU B C 1
ATOM 2048 O O . LEU B 1 78 ? -19.625 -0.155 -5.5 1 97.75 78 LEU B O 1
ATOM 2052 N N . PHE B 1 79 ? -21.094 -1.751 -5.148 1 98.19 79 PHE B N 1
ATOM 2053 C CA . PHE B 1 79 ? -21.469 -1.287 -3.816 1 98.19 79 PHE B CA 1
ATOM 2054 C C . PHE B 1 79 ? -20.328 -1.523 -2.83 1 98.19 79 PHE B C 1
ATOM 2056 O O . PHE B 1 79 ? -20.234 -0.853 -1.8 1 98.19 79 PHE B O 1
ATOM 2063 N N . VAL B 1 80 ? -19.406 -2.465 -3.121 1 97.81 80 VAL B N 1
ATOM 2064 C CA . VAL B 1 80 ? -18.203 -2.615 -2.289 1 97.81 80 VAL B CA 1
ATOM 2065 C C . VAL B 1 80 ? -17.297 -1.409 -2.477 1 97.81 80 VAL B C 1
ATOM 2067 O O . VAL B 1 80 ? -16.672 -0.942 -1.521 1 97.81 80 VAL B O 1
ATOM 2070 N N . ILE B 1 81 ? -17.297 -0.871 -3.666 1 98.19 81 ILE B N 1
ATOM 2071 C CA . ILE B 1 81 ? -16.406 0.221 -4.039 1 98.19 81 ILE B CA 1
ATOM 2072 C C . ILE B 1 81 ? -16.938 1.534 -3.461 1 98.19 81 ILE B C 1
ATOM 2074 O O . ILE B 1 81 ? -16.203 2.238 -2.754 1 98.19 81 ILE B O 1
ATOM 2078 N N . ILE B 1 82 ? -18.203 1.831 -3.654 1 98.38 82 ILE B N 1
ATOM 2079 C CA . ILE B 1 82 ? -18.734 3.125 -3.252 1 98.38 82 ILE B CA 1
ATOM 2080 C C . ILE B 1 82 ? -19.203 3.061 -1.801 1 98.38 82 ILE B C 1
ATOM 2082 O O . ILE B 1 82 ? -19.641 4.07 -1.234 1 98.38 82 ILE B O 1
ATOM 2086 N N . GLY B 1 83 ? -19.172 1.855 -1.188 1 98.44 83 GLY B N 1
ATOM 2087 C CA . GLY B 1 83 ? -19.547 1.667 0.206 1 98.44 83 GLY B CA 1
ATOM 2088 C C . GLY B 1 83 ? -18.359 1.585 1.139 1 98.44 83 GLY B C 1
ATOM 2089 O O . GLY B 1 83 ? -17.75 2.607 1.478 1 98.44 83 GLY B O 1
ATOM 2090 N N . PRO B 1 84 ? -17.938 0.319 1.432 1 98.56 84 PRO B N 1
ATOM 2091 C CA . PRO B 1 84 ? -16.906 0.184 2.457 1 98.56 84 PRO B CA 1
ATOM 2092 C C . PRO B 1 84 ? -15.562 0.759 2.016 1 98.56 84 PRO B C 1
ATOM 2094 O O . PRO B 1 84 ? -14.828 1.321 2.834 1 98.56 84 PRO B O 1
ATOM 2097 N N . PHE B 1 85 ? -15.172 0.647 0.753 1 98.75 85 PHE B N 1
ATOM 2098 C CA . PHE B 1 85 ? -13.883 1.176 0.318 1 98.75 85 PHE B CA 1
ATOM 2099 C C . PHE B 1 85 ? -13.883 2.699 0.363 1 98.75 85 PHE B C 1
ATOM 2101 O O . PHE B 1 85 ? -12.883 3.312 0.75 1 98.75 85 PHE B O 1
ATOM 2108 N N . PHE B 1 86 ? -14.977 3.293 -0.023 1 98.88 86 PHE B N 1
ATOM 2109 C CA . PHE B 1 86 ? -15.156 4.738 0.062 1 98.88 86 PHE B CA 1
ATOM 2110 C C . PHE B 1 86 ? -15.195 5.195 1.516 1 98.88 86 PHE B C 1
ATOM 2112 O O . PHE B 1 86 ? -14.492 6.137 1.896 1 98.88 86 PHE B O 1
ATOM 2119 N N . SER B 1 87 ? -15.867 4.523 2.332 1 98.81 87 SER B N 1
ATOM 2120 C CA . SER B 1 87 ? -16.172 4.973 3.686 1 98.81 87 SER B CA 1
ATOM 2121 C C . SER B 1 87 ? -14.969 4.828 4.602 1 98.81 87 SER B C 1
ATOM 2123 O O . SER B 1 87 ? -14.773 5.633 5.516 1 98.81 87 SER B O 1
ATOM 2125 N N . ILE B 1 88 ? -14.164 3.871 4.348 1 98.81 88 ILE B N 1
ATOM 2126 C CA . ILE B 1 88 ? -13.109 3.576 5.312 1 98.81 88 ILE B CA 1
ATOM 2127 C C . ILE B 1 88 ? -12.102 4.727 5.348 1 98.81 88 ILE B C 1
ATOM 2129 O O . ILE B 1 88 ? -11.648 5.133 6.422 1 98.81 88 ILE B O 1
ATOM 2133 N N . GLY B 1 89 ? -11.727 5.223 4.195 1 98.69 89 GLY B N 1
ATOM 2134 C CA . GLY B 1 89 ? -10.836 6.371 4.168 1 98.69 89 GLY B CA 1
ATOM 2135 C C . GLY B 1 89 ? -11.461 7.621 4.754 1 98.69 89 GLY B C 1
ATOM 2136 O O . GLY B 1 89 ? -10.797 8.375 5.473 1 98.69 89 GLY B O 1
ATOM 2137 N N . LEU B 1 90 ? -12.742 7.824 4.445 1 98.75 90 LEU B N 1
ATOM 2138 C CA . LEU B 1 90 ? -13.461 8.984 4.953 1 98.75 90 LEU B CA 1
ATOM 2139 C C . LEU B 1 90 ? -13.523 8.969 6.477 1 98.75 90 LEU B C 1
ATOM 2141 O O . LEU B 1 90 ? -13.219 9.969 7.125 1 98.75 90 LEU B O 1
ATOM 2145 N N . LEU B 1 91 ? -13.836 7.844 7.012 1 98.69 91 LEU B N 1
ATOM 2146 C CA . LEU B 1 91 ? -14 7.711 8.453 1 98.69 91 LEU B CA 1
ATOM 2147 C C . LEU B 1 91 ? -12.648 7.754 9.164 1 98.69 91 LEU B C 1
ATOM 2149 O O . LEU B 1 91 ? -12.555 8.242 10.289 1 98.69 91 LEU B O 1
ATOM 2153 N N . LEU B 1 92 ? -11.641 7.242 8.523 1 98.44 92 LEU B N 1
ATOM 2154 C CA . LEU B 1 92 ? -10.305 7.352 9.102 1 98.44 92 LEU B CA 1
ATOM 2155 C C . LEU B 1 92 ? -9.93 8.812 9.336 1 98.44 92 LEU B C 1
ATOM 2157 O O . LEU B 1 92 ? -9.438 9.164 10.406 1 98.44 92 LEU B O 1
ATOM 2161 N N . ILE B 1 93 ? -10.188 9.633 8.305 1 97.44 93 ILE B N 1
ATOM 2162 C CA . ILE B 1 93 ? -9.844 11.047 8.422 1 97.44 93 ILE B CA 1
ATOM 2163 C C . ILE B 1 93 ? -10.758 11.719 9.453 1 97.44 93 ILE B C 1
ATOM 2165 O O . ILE B 1 93 ? -10.297 12.523 10.258 1 97.44 93 ILE B O 1
ATOM 2169 N N . ARG B 1 94 ? -12.055 11.289 9.43 1 96.81 94 ARG B N 1
ATOM 2170 C CA . ARG B 1 94 ? -13.023 11.844 10.367 1 96.81 94 ARG B CA 1
ATOM 2171 C C . ARG B 1 94 ? -12.578 11.602 11.812 1 96.81 94 ARG B C 1
ATOM 2173 O O . ARG B 1 94 ? -12.742 12.477 12.672 1 96.81 94 ARG B O 1
ATOM 2180 N N . PHE B 1 95 ? -11.93 10.477 12.07 1 96.25 95 PHE B N 1
ATOM 2181 C CA . PHE B 1 95 ? -11.602 10.109 13.438 1 96.25 95 PHE B CA 1
ATOM 2182 C C . PHE B 1 95 ? -10.094 10.141 13.664 1 96.25 95 PHE B C 1
ATOM 2184 O O . PHE B 1 95 ? -9.586 9.523 14.609 1 96.25 95 PHE B O 1
ATOM 2191 N N . LEU B 1 96 ? -9.414 10.789 12.844 1 95.25 96 LEU B N 1
ATOM 2192 C CA . LEU B 1 96 ? -7.957 10.789 12.922 1 95.25 96 LEU B CA 1
ATOM 2193 C C . LEU B 1 96 ? -7.48 11.547 14.156 1 95.25 96 LEU B C 1
ATOM 2195 O O . LEU B 1 96 ? -7.691 12.758 14.266 1 95.25 96 LEU B O 1
ATOM 2199 N N . PRO B 1 97 ? -6.84 10.867 15.031 1 93.94 97 PRO B N 1
ATOM 2200 C CA . PRO B 1 97 ? -6.379 11.523 16.266 1 93.94 97 PRO B CA 1
ATOM 2201 C C . PRO B 1 97 ? -5.086 12.312 16.062 1 93.94 97 PRO B C 1
ATOM 2203 O O . PRO B 1 97 ? -4.488 12.258 14.977 1 93.94 97 PRO B O 1
ATOM 2206 N N . LYS B 1 98 ? -4.77 12.992 17.125 1 89.94 98 LYS B N 1
ATOM 2207 C CA . LYS B 1 98 ? -3.463 13.641 17.156 1 89.94 98 LYS B CA 1
ATOM 2208 C C . LYS B 1 98 ? -2.398 12.711 17.719 1 89.94 98 LYS B C 1
ATOM 2210 O O . LYS B 1 98 ? -2.717 11.766 18.453 1 89.94 98 LYS B O 1
ATOM 2215 N N . GLY B 1 99 ? -1.132 12.906 17.344 1 91.69 99 GLY B N 1
ATOM 2216 C CA . GLY B 1 99 ? -0.031 12.109 17.859 1 91.69 99 GLY B CA 1
ATOM 2217 C C . GLY B 1 99 ? 0.308 10.914 16.984 1 91.69 99 GLY B C 1
ATOM 2218 O O . GLY B 1 99 ? -0.584 10.281 16.422 1 91.69 99 GLY B O 1
ATOM 2219 N N . ARG B 1 100 ? 1.461 10.617 16.891 1 91.75 100 ARG B N 1
ATOM 2220 C CA . ARG B 1 100 ? 1.947 9.617 15.945 1 91.75 100 ARG B CA 1
ATOM 2221 C C . ARG B 1 100 ? 1.472 8.219 16.344 1 91.75 100 ARG B C 1
ATOM 2223 O O . ARG B 1 100 ? 0.991 7.465 15.492 1 91.75 100 ARG B O 1
ATOM 2230 N N . TRP B 1 101 ? 1.559 7.871 17.641 1 94.69 101 TRP B N 1
ATOM 2231 C CA . TRP B 1 101 ? 1.192 6.523 18.062 1 94.69 101 TRP B CA 1
ATOM 2232 C C . TRP B 1 101 ? -0.316 6.316 17.969 1 94.69 101 TRP B C 1
ATOM 2234 O O . TRP B 1 101 ? -0.777 5.223 17.625 1 94.69 101 TRP B O 1
ATOM 2244 N N . LYS B 1 102 ? -1.088 7.355 18.25 1 96.19 102 LYS B N 1
ATOM 2245 C CA . LYS B 1 102 ? -2.541 7.266 18.141 1 96.19 102 LYS B CA 1
ATOM 2246 C C . LYS B 1 102 ? -2.973 7.121 16.688 1 96.19 102 LYS B C 1
ATOM 2248 O O . LYS B 1 102 ? -3.961 6.445 16.391 1 96.19 102 LYS B O 1
ATOM 2253 N N . LYS B 1 103 ? -2.199 7.758 15.844 1 96.31 103 LYS B N 1
ATOM 2254 C CA . LYS B 1 103 ? -2.494 7.617 14.422 1 96.31 103 LYS B CA 1
ATOM 2255 C C . LYS B 1 103 ? -2.238 6.191 13.945 1 96.31 103 LYS B C 1
ATOM 2257 O O . LYS B 1 103 ? -3.043 5.625 13.203 1 96.31 103 LYS B O 1
ATOM 2262 N N . HIS B 1 104 ? -1.13 5.586 14.391 1 96.75 104 HIS B N 1
ATOM 2263 C CA . HIS B 1 104 ? -0.882 4.184 14.062 1 96.75 104 HIS B CA 1
ATOM 2264 C C . HIS B 1 104 ? -1.978 3.285 14.625 1 96.75 104 HIS B C 1
ATOM 2266 O O . HIS B 1 104 ? -2.408 2.338 13.961 1 96.75 104 HIS B O 1
ATOM 2272 N N . LEU B 1 105 ? -2.365 3.584 15.812 1 97.5 105 LEU B N 1
ATOM 2273 C CA . LEU B 1 105 ? -3.424 2.797 16.438 1 97.5 105 LEU B CA 1
ATOM 2274 C C . LEU B 1 105 ? -4.73 2.93 15.656 1 97.5 105 LEU B C 1
ATOM 2276 O O . LEU B 1 105 ? -5.445 1.944 15.461 1 97.5 105 LEU B O 1
ATOM 2280 N N . ALA B 1 106 ? -5.055 4.172 15.242 1 97.69 106 ALA B N 1
ATOM 2281 C CA . ALA B 1 106 ? -6.262 4.395 14.445 1 97.69 106 ALA B CA 1
ATOM 2282 C C . ALA B 1 106 ? -6.238 3.562 13.172 1 97.69 106 ALA B C 1
ATOM 2284 O O . ALA B 1 106 ? -7.23 2.918 12.82 1 97.69 106 ALA B O 1
ATOM 2285 N N . ILE B 1 107 ? -5.113 3.551 12.477 1 98.56 107 ILE B N 1
ATOM 2286 C CA . ILE B 1 107 ? -4.977 2.766 11.258 1 98.56 107 ILE B CA 1
ATOM 2287 C C . ILE B 1 107 ? -5.164 1.283 11.57 1 98.56 107 ILE B C 1
ATOM 2289 O O . ILE B 1 107 ? -5.871 0.573 10.852 1 98.56 107 ILE B O 1
ATOM 2293 N N . LEU B 1 108 ? -4.539 0.868 12.648 1 98.56 108 LEU B N 1
ATOM 2294 C CA . LEU B 1 108 ? -4.645 -0.535 13.039 1 98.56 108 LEU B CA 1
ATOM 2295 C C . LEU B 1 108 ? -6.086 -0.903 13.367 1 98.56 108 LEU B C 1
ATOM 2297 O O . LEU B 1 108 ? -6.555 -1.981 12.992 1 98.56 108 LEU B O 1
ATOM 2301 N N . VAL B 1 109 ? -6.797 -0.066 14.055 1 98.62 109 VAL B N 1
ATOM 2302 C CA . VAL B 1 109 ? -8.188 -0.311 14.422 1 98.62 109 VAL B CA 1
ATOM 2303 C C . VAL B 1 109 ? -9.047 -0.417 13.156 1 98.62 109 VAL B C 1
ATOM 2305 O O . VAL B 1 109 ? -9.82 -1.364 13 1 98.62 109 VAL B O 1
ATOM 2308 N N . PHE B 1 110 ? -8.875 0.511 12.25 1 98.81 110 PHE B N 1
ATOM 2309 C CA . PHE B 1 110 ? -9.664 0.488 11.023 1 98.81 110 PHE B CA 1
ATOM 2310 C C . PHE B 1 110 ? -9.297 -0.715 10.164 1 98.81 110 PHE B C 1
ATOM 2312 O O . PHE B 1 110 ? -10.164 -1.321 9.531 1 98.81 110 PHE B O 1
ATOM 2319 N N . ALA B 1 111 ? -8.008 -1.047 10.141 1 98.81 111 ALA B N 1
ATOM 2320 C CA . ALA B 1 111 ? -7.578 -2.234 9.406 1 98.81 111 ALA B CA 1
ATOM 2321 C C . ALA B 1 111 ? -8.188 -3.5 10 1 98.81 111 ALA B C 1
ATOM 2323 O O . ALA B 1 111 ? -8.633 -4.387 9.273 1 98.81 111 ALA B O 1
ATOM 2324 N N . THR B 1 112 ? -8.188 -3.574 11.289 1 98.75 112 THR B N 1
ATOM 2325 C CA . THR B 1 112 ? -8.758 -4.723 11.984 1 98.75 112 THR B CA 1
ATOM 2326 C C . THR B 1 112 ? -10.266 -4.805 11.742 1 98.75 112 THR B C 1
ATOM 2328 O O . THR B 1 112 ? -10.805 -5.887 11.516 1 98.75 112 THR B O 1
ATOM 2331 N N . LEU B 1 113 ? -10.953 -3.654 11.789 1 98.5 113 LEU B N 1
ATOM 2332 C CA . LEU B 1 113 ? -12.391 -3.613 11.531 1 98.5 113 LEU B CA 1
ATOM 2333 C C . LEU B 1 113 ? -12.703 -4.094 10.117 1 98.5 113 LEU B C 1
ATOM 2335 O O . LEU B 1 113 ? -13.625 -4.887 9.914 1 98.5 113 LEU B O 1
ATOM 2339 N N . ALA B 1 114 ? -11.953 -3.629 9.18 1 98.44 114 ALA B N 1
ATOM 2340 C CA . ALA B 1 114 ? -12.148 -4.059 7.797 1 98.44 114 ALA B CA 1
ATOM 2341 C C . ALA B 1 114 ? -11.914 -5.559 7.648 1 98.44 114 ALA B C 1
ATOM 2343 O O . ALA B 1 114 ? -12.68 -6.25 6.973 1 98.44 114 ALA B O 1
ATOM 2344 N N . THR B 1 115 ? -10.859 -6.02 8.289 1 98.5 115 THR B N 1
ATOM 2345 C CA . THR B 1 115 ? -10.555 -7.445 8.242 1 98.5 115 THR B CA 1
ATOM 2346 C C . THR B 1 115 ? -11.672 -8.258 8.891 1 98.5 115 THR B C 1
ATOM 2348 O O . THR B 1 115 ? -12.047 -9.32 8.391 1 98.5 115 THR B O 1
ATOM 2351 N N . ALA B 1 116 ? -12.219 -7.797 9.992 1 98.38 116 ALA B N 1
ATOM 2352 C CA . ALA B 1 116 ? -13.32 -8.461 10.68 1 98.38 116 ALA B CA 1
ATOM 2353 C C . ALA B 1 116 ? -14.555 -8.539 9.789 1 98.38 116 ALA B C 1
ATOM 2355 O O . ALA B 1 116 ? -15.234 -9.57 9.734 1 98.38 116 ALA B O 1
ATOM 2356 N N . ILE B 1 117 ? -14.836 -7.453 9.102 1 97.75 117 ILE B N 1
ATOM 2357 C CA . ILE B 1 117 ? -15.961 -7.43 8.18 1 97.75 117 ILE B CA 1
ATOM 2358 C C . ILE B 1 117 ? -15.75 -8.469 7.078 1 97.75 117 ILE B C 1
ATOM 2360 O O . ILE B 1 117 ? -16.672 -9.188 6.699 1 97.75 117 ILE B O 1
ATOM 2364 N N . GLU B 1 118 ? -14.523 -8.531 6.594 1 96.69 118 GLU B N 1
ATOM 2365 C CA . GLU B 1 118 ? -14.172 -9.531 5.594 1 96.69 118 GLU B CA 1
ATOM 2366 C C . GLU B 1 118 ? -14.375 -10.945 6.133 1 96.69 118 GLU B C 1
ATOM 2368 O O . GLU B 1 118 ? -14.914 -11.812 5.438 1 96.69 118 GLU B O 1
ATOM 2373 N N . LEU B 1 119 ? -14.016 -11.188 7.328 1 96.62 119 LEU B N 1
ATOM 2374 C CA . LEU B 1 119 ? -14.164 -12.508 7.949 1 96.62 119 LEU B CA 1
ATOM 2375 C C . LEU B 1 119 ? -15.641 -12.867 8.102 1 96.62 119 LEU B C 1
ATOM 2377 O O . LEU B 1 119 ? -16.031 -14.016 7.879 1 96.62 119 LEU B O 1
ATOM 2381 N N . ILE B 1 120 ? -16.438 -11.93 8.477 1 96.44 120 ILE B N 1
ATOM 2382 C CA . ILE B 1 120 ? -17.875 -12.141 8.57 1 96.44 120 ILE B CA 1
ATOM 2383 C C . ILE B 1 120 ? -18.438 -12.484 7.195 1 96.44 120 ILE B C 1
ATOM 2385 O O . ILE B 1 120 ? -19.25 -13.398 7.059 1 96.44 120 ILE B O 1
ATOM 2389 N N . ALA B 1 121 ? -17.969 -11.766 6.156 1 94.94 121 ALA B N 1
ATOM 2390 C CA . ALA B 1 121 ? -18.406 -12.016 4.789 1 94.94 121 ALA B CA 1
ATOM 2391 C C . ALA B 1 121 ? -18.031 -13.43 4.344 1 94.94 121 ALA B C 1
ATOM 2393 O O . ALA B 1 121 ? -18.781 -14.086 3.621 1 94.94 121 ALA B O 1
ATOM 2394 N N . THR B 1 122 ? -16.859 -13.883 4.738 1 94.75 122 THR B N 1
ATOM 2395 C CA . THR B 1 122 ? -16.438 -15.234 4.391 1 94.75 122 THR B CA 1
ATOM 2396 C C . THR B 1 122 ? -17.281 -16.266 5.109 1 94.75 122 THR B C 1
ATOM 2398 O O . THR B 1 122 ? -17.656 -17.297 4.52 1 94.75 122 THR B O 1
ATOM 2401 N N . LYS B 1 123 ? -17.672 -16.062 6.363 1 93.62 123 LYS B N 1
ATOM 2402 C CA . LYS B 1 123 ? -18.5 -16.969 7.137 1 93.62 123 LYS B CA 1
ATOM 2403 C C . LYS B 1 123 ? -19.922 -17.031 6.566 1 93.62 123 LYS B C 1
ATOM 2405 O O . LYS B 1 123 ? -20.562 -18.094 6.605 1 93.62 123 LYS B O 1
ATOM 2410 N N . LEU B 1 124 ? -20.359 -15.93 6.027 1 92.5 124 LEU B N 1
ATOM 2411 C CA . LEU B 1 124 ? -21.703 -15.852 5.492 1 92.5 124 LEU B CA 1
ATOM 2412 C C . LEU B 1 124 ? -21.75 -16.297 4.035 1 92.5 124 LEU B C 1
ATOM 2414 O O . LEU B 1 124 ? -22.812 -16.328 3.418 1 92.5 124 LEU B O 1
ATOM 2418 N N . GLY B 1 125 ? -20.547 -16.531 3.439 1 91.38 125 GLY B N 1
ATOM 2419 C CA . GLY B 1 125 ? -20.453 -17.078 2.09 1 91.38 125 GLY B CA 1
ATOM 2420 C C . GLY B 1 125 ? -20.422 -16 1.02 1 91.38 125 GLY B C 1
ATOM 2421 O O . GLY B 1 125 ? -20.531 -16.297 -0.172 1 91.38 125 GLY B O 1
ATOM 2422 N N . PHE B 1 126 ? -20.297 -14.695 1.437 1 93.06 126 PHE B N 1
ATOM 2423 C CA . PHE B 1 126 ? -20.281 -13.602 0.478 1 93.06 126 PHE B CA 1
ATOM 2424 C C . PHE B 1 126 ? -18.906 -13.477 -0.174 1 93.06 126 PHE B C 1
ATOM 2426 O O . PHE B 1 126 ? -18.781 -12.922 -1.269 1 93.06 126 PHE B O 1
ATOM 2433 N N . LEU B 1 127 ? -17.922 -13.938 0.573 1 93.62 127 LEU B N 1
ATOM 2434 C CA . LEU B 1 127 ? -16.531 -14.008 0.125 1 93.62 127 LEU B CA 1
ATOM 2435 C C . LEU B 1 127 ? -15.961 -15.398 0.348 1 93.62 127 LEU B C 1
ATOM 2437 O O . LEU B 1 127 ? -16.188 -16.016 1.396 1 93.62 127 LEU B O 1
ATOM 2441 N N . GLU B 1 128 ? -15.328 -15.867 -0.678 1 94.44 128 GLU B N 1
ATOM 2442 C CA . GLU B 1 128 ? -14.703 -17.188 -0.562 1 94.44 128 GLU B CA 1
ATOM 2443 C C . GLU B 1 128 ? -13.203 -17.109 -0.818 1 94.44 128 GLU B C 1
ATOM 2445 O O . GLU B 1 128 ? -12.773 -16.953 -1.962 1 94.44 128 GLU B O 1
ATOM 2450 N N . TYR B 1 129 ? -12.438 -17.312 0.253 1 94.06 129 TYR B N 1
ATOM 2451 C CA . TYR B 1 129 ? -10.984 -17.312 0.126 1 94.06 129 TYR B CA 1
ATOM 2452 C C . TYR B 1 129 ? -10.492 -18.594 -0.529 1 94.06 129 TYR B C 1
ATOM 2454 O O . TYR B 1 129 ? -11.008 -19.672 -0.251 1 94.06 129 TYR B O 1
ATOM 2462 N N . HIS B 1 130 ? -9.555 -18.422 -1.381 1 95.81 130 HIS B N 1
ATOM 2463 C CA . HIS B 1 130 ? -8.703 -19.594 -1.611 1 95.81 130 HIS B CA 1
ATOM 2464 C C . HIS B 1 130 ? -7.703 -19.781 -0.479 1 95.81 130 HIS B C 1
ATOM 2466 O O . HIS B 1 130 ? -6.684 -19.078 -0.428 1 95.81 130 HIS B O 1
ATOM 2472 N N . SER B 1 131 ? -7.965 -20.625 0.42 1 90.62 131 SER B N 1
ATOM 2473 C CA . SER B 1 131 ? -7.324 -20.719 1.727 1 90.62 131 SER B CA 1
ATOM 2474 C C . SER B 1 131 ? -5.82 -20.938 1.588 1 90.62 131 SER B C 1
ATOM 2476 O O . SER B 1 131 ? -5.051 -20.547 2.469 1 90.62 131 SER B O 1
ATOM 2478 N N . GLU B 1 132 ? -5.406 -21.5 0.533 1 92.31 132 GLU B N 1
ATOM 2479 C CA . GLU B 1 132 ? -3.982 -21.734 0.312 1 92.31 132 GLU B CA 1
ATOM 2480 C C . GLU B 1 132 ? -3.268 -20.438 -0.078 1 92.31 132 GLU B C 1
ATOM 2482 O O . GLU B 1 132 ? -2.045 -20.344 0.037 1 92.31 132 GLU B O 1
ATOM 2487 N N . LYS B 1 133 ? -4.062 -19.469 -0.47 1 93.94 133 LYS B N 1
ATOM 2488 C CA . LYS B 1 133 ? -3.439 -18.297 -1.059 1 93.94 133 LYS B CA 1
ATOM 2489 C C . LYS B 1 133 ? -3.621 -17.078 -0.161 1 93.94 133 LYS B C 1
ATOM 2491 O O . LYS B 1 133 ? -2.801 -16.156 -0.183 1 93.94 133 LYS B O 1
ATOM 2496 N N . TRP B 1 134 ? -4.691 -17.141 0.577 1 96.06 134 TRP B N 1
ATOM 2497 C CA . TRP B 1 134 ? -5.047 -15.914 1.271 1 96.06 134 TRP B CA 1
ATOM 2498 C C . TRP B 1 134 ? -5.566 -16.203 2.674 1 96.06 134 TRP B C 1
ATOM 2500 O O . TRP B 1 134 ? -6.008 -17.328 2.957 1 96.06 134 TRP B O 1
ATOM 2510 N N . GLY B 1 135 ? -5.383 -15.203 3.594 1 95 135 GLY B N 1
ATOM 2511 C CA . GLY B 1 135 ? -5.875 -15.289 4.957 1 95 135 GLY B CA 1
ATOM 2512 C C . GLY B 1 135 ? -6.023 -13.938 5.629 1 95 135 GLY B C 1
ATOM 2513 O O . GLY B 1 135 ? -5.656 -12.914 5.055 1 95 135 GLY B O 1
ATOM 2514 N N . ALA B 1 136 ? -6.52 -14.016 6.805 1 95.81 136 ALA B N 1
ATOM 2515 C CA . ALA B 1 136 ? -6.879 -12.805 7.543 1 95.81 136 ALA B CA 1
ATOM 2516 C C . ALA B 1 136 ? -5.648 -11.953 7.828 1 95.81 136 ALA B C 1
ATOM 2518 O O . ALA B 1 136 ? -5.727 -10.719 7.82 1 95.81 136 ALA B O 1
ATOM 2519 N N . LEU B 1 137 ? -4.566 -12.594 8.062 1 96.69 137 LEU B N 1
ATOM 2520 C CA . LEU B 1 137 ? -3.35 -11.852 8.367 1 96.69 137 LEU B CA 1
ATOM 2521 C C . LEU B 1 137 ? -2.898 -11.023 7.168 1 96.69 137 LEU B C 1
ATOM 2523 O O . LEU B 1 137 ? -2.463 -9.883 7.324 1 96.69 137 LEU B O 1
ATOM 2527 N N . TYR B 1 138 ? -2.971 -11.609 5.992 1 97.38 138 TYR B N 1
ATOM 2528 C CA . TYR B 1 138 ? -2.629 -10.875 4.781 1 97.38 138 TYR B CA 1
ATOM 2529 C C . TYR B 1 138 ? -3.562 -9.688 4.582 1 97.38 138 TYR B C 1
ATOM 2531 O O . TYR B 1 138 ? -3.127 -8.602 4.172 1 97.38 138 TYR B O 1
ATOM 2539 N N . SER B 1 139 ? -4.824 -9.906 4.93 1 98.12 139 SER B N 1
ATOM 2540 C CA . SER B 1 139 ? -5.789 -8.82 4.812 1 98.12 139 SER B CA 1
ATOM 2541 C C . SER B 1 139 ? -5.461 -7.688 5.777 1 98.12 139 SER B C 1
ATOM 2543 O O . SER B 1 139 ? -5.512 -6.512 5.402 1 98.12 139 SER B O 1
ATOM 2545 N N . LEU B 1 140 ? -5.121 -8.039 6.941 1 98.44 140 LEU B N 1
ATOM 2546 C CA . LEU B 1 140 ? -4.789 -7.031 7.941 1 98.44 140 LEU B CA 1
ATOM 2547 C C . LEU B 1 140 ? -3.615 -6.176 7.48 1 98.44 140 LEU B C 1
ATOM 2549 O O . LEU B 1 140 ? -3.662 -4.945 7.574 1 98.44 140 LEU B O 1
ATOM 2553 N N . VAL B 1 141 ? -2.6 -6.82 6.961 1 98.06 141 VAL B N 1
ATOM 2554 C CA . VAL B 1 141 ? -1.409 -6.121 6.488 1 98.06 141 VAL B CA 1
ATOM 2555 C C . VAL B 1 141 ? -1.766 -5.242 5.289 1 98.06 141 VAL B C 1
ATOM 2557 O O . VAL B 1 141 ? -1.353 -4.082 5.219 1 98.06 141 VAL B O 1
ATOM 2560 N N . ALA B 1 142 ? -2.547 -5.809 4.402 1 98.25 142 ALA B N 1
ATOM 2561 C CA . ALA B 1 142 ? -2.949 -5.062 3.213 1 98.25 142 ALA B CA 1
ATOM 2562 C C . ALA B 1 142 ? -3.75 -3.82 3.586 1 98.25 142 ALA B C 1
ATOM 2564 O O . ALA B 1 142 ? -3.51 -2.734 3.051 1 98.25 142 ALA B O 1
ATOM 2565 N N . TYR B 1 143 ? -4.656 -4 4.535 1 98.75 143 TYR B N 1
ATOM 2566 C CA . TYR B 1 143 ? -5.461 -2.863 4.961 1 98.75 143 TYR B CA 1
ATOM 2567 C C . TYR B 1 143 ? -4.602 -1.813 5.656 1 98.75 143 TYR B C 1
ATOM 2569 O O . TYR B 1 143 ? -4.789 -0.613 5.445 1 98.75 143 TYR B O 1
ATOM 2577 N N . TYR B 1 144 ? -3.727 -2.27 6.484 1 98.75 144 TYR B N 1
ATOM 2578 C CA . TYR B 1 144 ? -2.857 -1.314 7.164 1 98.75 144 TYR B CA 1
ATOM 2579 C C . TYR B 1 144 ? -2.057 -0.494 6.156 1 98.75 144 TYR B C 1
ATOM 2581 O O . TYR B 1 144 ? -1.987 0.733 6.266 1 98.75 144 TYR B O 1
ATOM 2589 N N . LEU B 1 145 ? -1.516 -1.173 5.219 1 98.62 145 LEU B N 1
ATOM 2590 C CA . LEU B 1 145 ? -0.686 -0.515 4.215 1 98.62 145 LEU B CA 1
ATOM 2591 C C . LEU B 1 145 ? -1.518 0.435 3.361 1 98.62 145 LEU B C 1
ATOM 2593 O O . LEU B 1 145 ? -1.086 1.552 3.066 1 98.62 145 LEU B O 1
ATOM 2597 N N . ALA B 1 146 ? -2.656 -0.016 2.971 1 98.75 146 ALA B N 1
ATOM 2598 C CA . ALA B 1 146 ? -3.535 0.818 2.154 1 98.75 146 ALA B CA 1
ATOM 2599 C C . ALA B 1 146 ? -3.957 2.074 2.912 1 98.75 146 ALA B C 1
ATOM 2601 O O . ALA B 1 146 ? -3.973 3.17 2.346 1 98.75 146 ALA B O 1
ATOM 2602 N N . LEU B 1 147 ? -4.227 1.913 4.18 1 98.88 147 LEU B N 1
ATOM 2603 C CA . LEU B 1 147 ? -4.672 3.055 4.973 1 98.88 147 LEU B CA 1
ATOM 2604 C C . LEU B 1 147 ? -3.506 3.988 5.281 1 98.88 147 LEU B C 1
ATOM 2606 O O . LEU B 1 147 ? -3.686 5.207 5.359 1 98.88 147 LEU B O 1
ATOM 2610 N N . MET B 1 148 ? -2.346 3.373 5.453 1 98.75 148 MET B N 1
ATOM 2611 C CA . MET B 1 148 ? -1.17 4.227 5.578 1 98.75 148 MET B CA 1
ATOM 2612 C C . MET B 1 148 ? -0.952 5.043 4.309 1 98.75 148 MET B C 1
ATOM 2614 O O . MET B 1 148 ? -0.572 6.215 4.375 1 98.75 148 MET B O 1
ATOM 2618 N N . SER B 1 149 ? -1.194 4.453 3.146 1 98.75 149 SER B N 1
ATOM 2619 C CA . SER B 1 149 ? -1.105 5.184 1.888 1 98.75 149 SER B CA 1
ATOM 2620 C C . SER B 1 149 ? -2.168 6.277 1.807 1 98.75 149 SER B C 1
ATOM 2622 O O . SER B 1 149 ? -1.932 7.34 1.228 1 98.75 149 SER B O 1
ATOM 2624 N N . ALA B 1 150 ? -3.291 6.004 2.373 1 98.75 150 ALA B N 1
ATOM 2625 C CA . ALA B 1 150 ? -4.352 7.004 2.416 1 98.75 150 ALA B CA 1
ATOM 2626 C C . ALA B 1 150 ? -3.924 8.227 3.227 1 98.75 150 ALA B C 1
ATOM 2628 O O . ALA B 1 150 ? -4.215 9.359 2.848 1 98.75 150 ALA B O 1
ATOM 2629 N N . LEU B 1 151 ? -3.268 7.938 4.332 1 97.12 151 LEU B N 1
ATOM 2630 C CA . LEU B 1 151 ? -2.748 9.055 5.109 1 97.12 151 LEU B CA 1
ATOM 2631 C C . LEU B 1 151 ? -1.686 9.812 4.324 1 97.12 151 LEU B C 1
ATOM 2633 O O . LEU B 1 151 ? -1.6 11.039 4.418 1 97.12 151 LEU B O 1
ATOM 2637 N N . GLY B 1 152 ? -0.873 9.031 3.609 1 97.25 152 GLY B N 1
ATOM 2638 C CA . GLY B 1 152 ? 0.071 9.703 2.732 1 97.25 152 GLY B CA 1
ATOM 2639 C C . GLY B 1 152 ? -0.598 10.641 1.74 1 97.25 152 GLY B C 1
ATOM 2640 O O . GLY B 1 152 ? -0.192 11.797 1.595 1 97.25 152 GLY B O 1
ATOM 2641 N N . PHE B 1 153 ? -1.614 10.156 1.147 1 97.69 153 PHE B N 1
ATOM 2642 C CA . PHE B 1 153 ? -2.375 10.961 0.202 1 97.69 153 PHE B CA 1
ATOM 2643 C C . PHE B 1 153 ? -2.984 12.18 0.894 1 97.69 153 PHE B C 1
ATOM 2645 O O . PHE B 1 153 ? -2.955 13.289 0.354 1 97.69 153 PHE B O 1
ATOM 2652 N N . TYR B 1 154 ? -3.484 11.961 2.055 1 96.44 154 TYR B N 1
ATOM 2653 C CA . TYR B 1 154 ? -4.102 13.023 2.838 1 96.44 154 TYR B CA 1
ATOM 2654 C C . TYR B 1 154 ? -3.119 14.164 3.074 1 96.44 154 TYR B C 1
ATOM 2656 O O . TYR B 1 154 ? -3.438 15.328 2.818 1 96.44 154 TYR B O 1
ATOM 2664 N N . TYR B 1 155 ? -1.963 13.812 3.496 1 93.75 155 TYR B N 1
ATOM 2665 C CA . TYR B 1 155 ? -0.981 14.828 3.854 1 93.75 155 TYR B CA 1
ATOM 2666 C C . TYR B 1 155 ? -0.407 15.492 2.609 1 93.75 155 TYR B C 1
ATOM 2668 O O . TYR B 1 155 ? -0.102 16.688 2.623 1 93.75 155 TYR B O 1
ATOM 2676 N N . VAL B 1 156 ? -0.282 14.742 1.595 1 94.12 156 VAL B N 1
ATOM 2677 C CA . VAL B 1 156 ? 0.172 15.32 0.335 1 94.12 156 VAL B CA 1
ATOM 2678 C C . VAL B 1 156 ? -0.875 16.297 -0.192 1 94.12 156 VAL B C 1
ATOM 2680 O O . VAL B 1 156 ? -0.534 17.359 -0.701 1 94.12 156 VAL B O 1
ATOM 2683 N N . TYR B 1 157 ? -2.096 15.93 -0.047 1 93.44 157 TYR B N 1
ATOM 2684 C CA . TYR B 1 157 ? -3.207 16.719 -0.556 1 93.44 157 TYR B CA 1
ATOM 2685 C C . TYR B 1 157 ? -3.363 18.016 0.238 1 93.44 157 TYR B C 1
ATOM 2687 O O . TYR B 1 157 ? -3.553 19.078 -0.34 1 93.44 157 TYR B O 1
ATOM 2695 N N . TYR B 1 158 ? -3.162 18 1.504 1 90.62 158 TYR B N 1
ATOM 2696 C CA . TYR B 1 158 ? -3.488 19.156 2.342 1 90.62 158 TYR B CA 1
ATOM 2697 C C . TYR B 1 158 ? -2.227 19.875 2.797 1 90.62 158 TYR B C 1
ATOM 2699 O O . TYR B 1 158 ? -2.27 21.062 3.148 1 90.62 158 TYR B O 1
ATOM 2707 N N . ASN B 1 159 ? -1.158 19.156 3.059 1 77.06 159 ASN B N 1
ATOM 2708 C CA . ASN B 1 159 ? 0.06 19.812 3.512 1 77.06 159 ASN B CA 1
ATOM 2709 C C . ASN B 1 159 ? 0.967 20.188 2.342 1 77.06 159 ASN B C 1
ATOM 2711 O O . ASN B 1 159 ? 2.057 19.625 2.195 1 77.06 159 ASN B O 1
ATOM 2715 N N . ARG B 1 160 ? 0.6 21.188 1.673 1 63.56 160 ARG B N 1
ATOM 2716 C CA . ARG B 1 160 ? 1.303 21.625 0.467 1 63.56 160 ARG B CA 1
ATOM 2717 C C . ARG B 1 160 ? 2.719 22.078 0.793 1 63.56 160 ARG B C 1
ATOM 2719 O O . ARG B 1 160 ? 3.652 21.828 0.03 1 63.56 160 ARG B O 1
ATOM 2726 N N . ASP B 1 161 ? 2.809 22.797 2.043 1 59.41 161 ASP B N 1
ATOM 2727 C CA . ASP B 1 161 ? 4.039 23.562 2.23 1 59.41 161 ASP B CA 1
ATOM 2728 C C . ASP B 1 161 ? 5.039 22.781 3.084 1 59.41 161 ASP B C 1
ATOM 2730 O O . ASP B 1 161 ? 6.141 23.266 3.357 1 59.41 161 ASP B O 1
ATOM 2734 N N . LEU B 1 162 ? 4.672 21.734 3.688 1 51.47 162 LEU B N 1
ATOM 2735 C CA . LEU B 1 162 ? 5.672 21.094 4.547 1 51.47 162 LEU B CA 1
ATOM 2736 C C . LEU B 1 162 ? 6.734 20.391 3.715 1 51.47 162 LEU B C 1
ATOM 2738 O O . LEU B 1 162 ? 6.422 19.5 2.93 1 51.47 162 LEU B O 1
ATOM 2742 N N . SER B 1 163 ? 7.434 21.25 3.139 1 49.62 163 SER B N 1
ATOM 2743 C CA . SER B 1 163 ? 8.625 20.672 2.518 1 49.62 163 SER B CA 1
ATOM 2744 C C . SER B 1 163 ? 9.609 20.156 3.57 1 49.62 163 SER B C 1
ATOM 2746 O O . 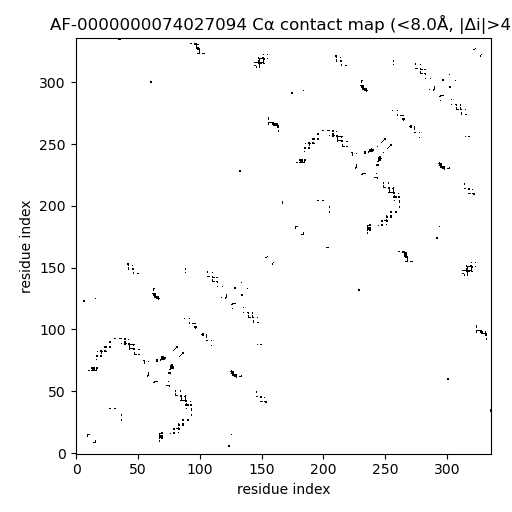SER B 1 163 ? 9.5 20.516 4.746 1 49.62 163 SER B O 1
ATOM 2748 N N . ASN B 1 164 ? 10.344 19.109 3.381 1 46.03 164 ASN B N 1
ATOM 2749 C CA . ASN B 1 164 ? 11.469 18.812 4.258 1 46.03 164 ASN B CA 1
ATOM 2750 C C . ASN B 1 164 ? 12.109 20.078 4.809 1 46.03 164 ASN B C 1
ATOM 2752 O O . ASN B 1 164 ? 12.477 20.969 4.047 1 46.03 164 ASN B O 1
ATOM 2756 N N . PRO B 1 165 ? 11.883 20.484 6.078 1 40.41 165 PRO B N 1
ATOM 2757 C CA . PRO B 1 165 ? 12.656 21.641 6.52 1 40.41 165 PRO B CA 1
ATOM 2758 C C . PRO B 1 165 ? 14.039 21.703 5.875 1 40.41 165 PRO B C 1
ATOM 2760 O O . PRO B 1 165 ? 14.664 20.656 5.633 1 40.41 165 PRO B O 1
ATOM 2763 N N . THR B 1 166 ? 14.383 22.656 5.016 1 39.25 166 THR B N 1
ATOM 2764 C CA . THR B 1 166 ? 15.805 22.938 4.816 1 39.25 166 THR B CA 1
ATOM 2765 C C . THR B 1 166 ? 16.594 22.625 6.078 1 39.25 166 THR B C 1
ATOM 2767 O O . THR B 1 166 ? 16.281 23.125 7.16 1 39.25 166 THR B O 1
ATOM 2770 N N . TYR B 1 167 ? 17.094 21.438 6.305 1 34.66 167 TYR B N 1
ATOM 2771 C CA . TYR B 1 167 ? 18.031 21.281 7.422 1 34.66 167 TYR B CA 1
ATOM 2772 C C . TYR B 1 167 ? 18.828 22.562 7.648 1 34.66 167 TYR B C 1
ATOM 2774 O O . TYR B 1 167 ? 19.453 23.078 6.719 1 34.66 167 TYR B O 1
ATOM 2782 N N . PRO B 1 168 ? 18.5 23.438 8.633 1 32.19 168 PRO B N 1
ATOM 2783 C CA . PRO B 1 168 ? 19.438 24.531 8.906 1 32.19 168 PRO B CA 1
ATOM 2784 C C . PRO B 1 168 ? 20.891 24.078 8.961 1 32.19 168 PRO B C 1
ATOM 2786 O O . PRO B 1 168 ? 21.156 22.922 9.297 1 32.19 168 PRO B O 1
#

Foldseek 3Di:
DVLVVVLVVCQVQLCPLVVQQVVLVVVCVVLDDPVLQVLQQVLLLLQLVVVVVVVVVCVVVPQKAAGSANPDPPRDHPSNRNGPSSRLSSVLSSPQDDDDVSNLVSQLVSLLVVLVVVVVCCVSVRMPGPVVRDDSVVSSVVSSVSSVVSVVVSCVVPVVPPDPPPPD/DVLVVVLVVCQVQLCVLVVQQVVLVVVCVVLDDPVLQVLQQVLLLLQLVVVVVVVVVCVVVPQKAAGSANPDPPRDHPSNRNGPSSRLSSVLSSPQDDDDVSNLVSQLVSQLVVLVVVVVCCVSVRMPGPVVRDDSVVSSVVSSVSSVVSVVVSCVVPVVPPDPPPPD